Protein AF-0000000074169561 (afdb_homodimer)

Radius of gyration: 21.0 Å; Cα contacts (8 Å, |Δi|>4): 748; chains: 2; bounding box: 47×66×47 Å

Secondary structure (DSSP, 8-state):
--EEEE--GGGHHHHHHHHHHHHHH-SSS--SSPPPHHHHHHHHHHHHHHT--EEEEEETTEEEEEEEEEES--SGGGTTEEEEEEEE-GGGTTSSHHHHHHHHHHHHHHHHT-SEEEEEEETTTT-HHHHHHHHHTT-EEEEEEEEEEEETTEEEEEEEEEEE-TTGGGS---S-TT-/--EEEE--GGGHHHHHHHHHHHHHH-SSS--SSPPPHHHHHHHHHHHHHHT--EEEEEETTEEEEEEEEEES--SGGGTTEEEEEEEE-GGGTTSSHHHHHHHHHHHHHHHHT-SEEEEEEETTTT-HHHHHHHHHTT-EEEEEEEEEEEETTEEEEEEEEEEE-TTGGGS---S-TT-

Nearest PDB structures (foldseek):
  5dwn-assembly2_C  TM=1.001E+00  e=1.611E-38  Brucella ovis ATCC 25840
  4mbu-assembly1_A  TM=9.835E-01  e=1.399E-20  Staphylococcus aureus subsp. aureus Mu50
  3dr8-assembly1_B  TM=9.699E-01  e=2.456E-20  unclassified
  3dr8-assembly1_A  TM=9.628E-01  e=3.183E-19  unclassified
  1yr0-assembly2_D  TM=9.785E-01  e=6.738E-19  Agrobacterium fabrum str. C58

Sequence (358 aa):
MPVIRDFQPADIETITAIYTQAVLTGTGSYEIEPPTMDEMAKRFAAFADQGFPILVAEADGRVLGYAYASYFRVRPAYRWLAEDSIYIAPDAKGQGIGKLLLRELIARISALGFRQLLAVIGDGEHNIGSVKLHESLGFTHCGRIEGSGFKHGRWLDTVLMQLPLNGGRSTEPGPSPLSMPVIRDFQPADIETITAIYTQAVLTGTGSYEIEPPTMDEMAKRFAAFADQGFPILVAEADGRVLGYAYASYFRVRPAYRWLAEDSIYIAPDAKGQGIGKLLLRELIARISALGFRQLLAVIGDGEHNIGSVKLHESLGFTHCGRIEGSGFKHGRWLDTVLMQLPLNGGRSTEPGPSPLS

Organism: Brucella melitensis biotype 1 (strain ATCC 23456 / CCUG 17765 / NCTC 10094 / 16M) (NCBI:txid224914)

pLDDT: mean 97.03, std 2.89, range [77.38, 98.94]

Structure (mmCIF, N/CA/C/O backbone):
data_AF-0000000074169561-model_v1
#
loop_
_entity.id
_entity.type
_entity.pdbx_description
1 polymer 'Phosphinothricin n-acetyltransferase'
#
loop_
_atom_site.group_PDB
_atom_site.id
_atom_site.type_symbol
_atom_site.label_atom_id
_atom_site.label_alt_id
_atom_site.label_comp_id
_atom_site.label_asym_id
_atom_site.label_entity_id
_atom_site.label_seq_id
_atom_site.pdbx_PDB_ins_code
_atom_site.Cartn_x
_atom_site.Cartn_y
_atom_site.Cartn_z
_atom_site.occupancy
_atom_site.B_iso_or_equiv
_atom_site.auth_seq_id
_atom_site.auth_comp_id
_atom_site.auth_asym_id
_atom_site.auth_atom_id
_atom_site.pdbx_PDB_model_num
ATOM 1 N N . MET A 1 1 ? 8.688 -32.25 -15.75 1 86 1 MET A N 1
ATOM 2 C CA . MET A 1 1 ? 9.023 -31.344 -14.656 1 86 1 MET A CA 1
ATOM 3 C C . MET A 1 1 ? 8.82 -29.875 -15.062 1 86 1 MET A C 1
ATOM 5 O O . MET A 1 1 ? 9.242 -29.469 -16.141 1 86 1 MET A O 1
ATOM 9 N N . PRO A 1 2 ? 8.086 -29.141 -14.305 1 94.38 2 PRO A N 1
ATOM 10 C CA . PRO A 1 2 ? 7.844 -27.766 -14.727 1 94.38 2 PRO A CA 1
ATOM 11 C C . PRO A 1 2 ? 9.133 -26.953 -14.859 1 94.38 2 PRO A C 1
ATOM 13 O O . PRO A 1 2 ? 10.086 -27.172 -14.117 1 94.38 2 PRO A O 1
ATOM 16 N N . VAL A 1 3 ? 9.203 -26.188 -15.852 1 96.12 3 VAL A N 1
ATOM 17 C CA . VAL A 1 3 ? 10.328 -25.281 -16.047 1 96.12 3 VAL A CA 1
ATOM 18 C C . VAL A 1 3 ? 9.875 -23.844 -15.82 1 96.12 3 VAL A C 1
ATOM 20 O O . VAL A 1 3 ? 8.727 -23.5 -16.125 1 96.12 3 VAL A O 1
ATOM 23 N N . ILE A 1 4 ? 10.742 -23.016 -15.312 1 98.56 4 ILE A N 1
ATOM 24 C CA . ILE A 1 4 ? 10.492 -21.594 -15.164 1 98.56 4 ILE A CA 1
ATOM 25 C C . ILE A 1 4 ? 11.125 -20.828 -16.328 1 98.56 4 ILE A C 1
ATOM 27 O O . ILE A 1 4 ? 12.289 -21.078 -16.672 1 98.56 4 ILE A O 1
ATOM 31 N N . ARG A 1 5 ? 10.375 -20 -16.922 1 98.38 5 ARG A N 1
ATOM 32 C CA . ARG A 1 5 ? 10.898 -19.156 -17.984 1 98.38 5 ARG A CA 1
ATOM 33 C C . ARG A 1 5 ? 10.32 -17.75 -17.891 1 98.38 5 ARG A C 1
ATOM 35 O O . ARG A 1 5 ? 9.375 -17.5 -17.141 1 98.38 5 ARG A O 1
ATOM 42 N N . ASP A 1 6 ? 10.867 -16.859 -18.719 1 98.5 6 ASP A N 1
ATOM 43 C CA . ASP A 1 6 ? 10.352 -15.5 -18.781 1 98.5 6 ASP A CA 1
ATOM 44 C C . ASP A 1 6 ? 8.992 -15.461 -19.469 1 98.5 6 ASP A C 1
ATOM 46 O O . ASP A 1 6 ? 8.758 -16.188 -20.438 1 98.5 6 ASP A O 1
ATOM 50 N N . PHE A 1 7 ? 8.195 -14.594 -19.047 1 97.81 7 PHE A N 1
ATOM 51 C CA . PHE A 1 7 ? 6.898 -14.281 -19.641 1 97.81 7 PHE A CA 1
ATOM 52 C C . PHE A 1 7 ? 7.055 -13.82 -21.094 1 97.81 7 PHE A C 1
ATOM 54 O O . PHE A 1 7 ? 8.023 -13.133 -21.422 1 97.81 7 PHE A O 1
ATOM 61 N N . GLN A 1 8 ? 6.176 -14.211 -21.938 1 97.38 8 GLN A N 1
ATOM 62 C CA . GLN A 1 8 ? 5.988 -13.688 -23.297 1 97.38 8 GLN A CA 1
ATOM 63 C C . GLN A 1 8 ? 4.543 -13.258 -23.516 1 97.38 8 GLN A C 1
ATOM 65 O O . GLN A 1 8 ? 3.621 -13.812 -22.922 1 97.38 8 GLN A O 1
ATOM 70 N N . PRO A 1 9 ? 4.367 -12.305 -24.422 1 96.81 9 PRO A N 1
ATOM 71 C CA . PRO A 1 9 ? 3.012 -11.805 -24.672 1 96.81 9 PRO A CA 1
ATOM 72 C C . PRO A 1 9 ? 2.033 -12.922 -25.031 1 96.81 9 PRO A C 1
ATOM 74 O O . PRO A 1 9 ? 0.848 -12.844 -24.703 1 96.81 9 PRO A O 1
ATOM 77 N N . ALA A 1 10 ? 2.52 -13.969 -25.609 1 97.25 10 ALA A N 1
ATOM 78 C CA . ALA A 1 10 ? 1.676 -15.094 -26.016 1 97.25 10 ALA A CA 1
ATOM 79 C C . ALA A 1 10 ? 1.114 -15.82 -24.797 1 97.25 10 ALA A C 1
ATOM 81 O O . ALA A 1 10 ? 0.177 -16.609 -24.922 1 97.25 10 ALA A O 1
ATOM 82 N N . ASP A 1 11 ? 1.638 -15.555 -23.625 1 98.44 11 ASP A N 1
ATOM 83 C CA . ASP A 1 11 ? 1.2 -16.219 -22.406 1 98.44 11 ASP A CA 1
ATOM 84 C C . ASP A 1 11 ? -0.041 -15.555 -21.812 1 98.44 11 ASP A C 1
ATOM 86 O O . ASP A 1 11 ? -0.693 -16.109 -20.938 1 98.44 11 ASP A O 1
ATOM 90 N N . ILE A 1 12 ? -0.429 -14.391 -22.312 1 98.5 12 ILE A N 1
ATOM 91 C CA . ILE A 1 12 ? -1.401 -13.516 -21.672 1 98.5 12 ILE A CA 1
ATOM 92 C C . ILE A 1 12 ? -2.752 -14.219 -21.578 1 98.5 12 ILE A C 1
ATOM 94 O O . ILE A 1 12 ? -3.467 -14.078 -20.594 1 98.5 12 ILE A O 1
ATOM 98 N N . GLU A 1 13 ? -3.104 -14.977 -22.578 1 98.25 13 GLU A N 1
ATOM 99 C CA . GLU A 1 13 ? -4.398 -15.648 -22.562 1 98.25 13 GLU A CA 1
ATOM 100 C C . GLU A 1 13 ? -4.504 -16.609 -21.391 1 98.25 13 GLU A C 1
ATOM 102 O O . GLU A 1 13 ? -5.48 -16.562 -20.641 1 98.25 13 GLU A O 1
ATOM 107 N N . THR A 1 14 ? -3.508 -17.469 -21.25 1 98.5 14 THR A N 1
ATOM 108 C CA . THR A 1 14 ? -3.52 -18.438 -20.156 1 98.5 14 THR A CA 1
ATOM 109 C C . THR A 1 14 ? -3.387 -17.75 -18.812 1 98.5 14 THR A C 1
ATOM 111 O O . THR A 1 14 ? -4.055 -18.125 -17.844 1 98.5 14 THR A O 1
ATOM 114 N N . ILE A 1 15 ? -2.537 -16.734 -18.719 1 98.62 15 ILE A N 1
ATOM 115 C CA . ILE A 1 15 ? -2.365 -15.969 -17.484 1 98.62 15 ILE A CA 1
ATOM 116 C C . ILE A 1 15 ? -3.697 -15.344 -17.078 1 98.62 15 ILE A C 1
ATOM 118 O O . ILE A 1 15 ? -4.082 -15.398 -15.906 1 98.62 15 ILE A O 1
ATOM 122 N N . THR A 1 16 ? -4.387 -14.797 -18.047 1 98.75 16 THR A N 1
ATOM 123 C CA . THR A 1 16 ? -5.688 -14.195 -17.797 1 98.75 16 THR A CA 1
ATOM 124 C C . THR A 1 16 ? -6.672 -15.227 -17.25 1 98.75 16 THR A C 1
ATOM 126 O O . THR A 1 16 ? -7.418 -14.953 -16.312 1 98.75 16 THR A O 1
ATOM 129 N N . ALA A 1 17 ? -6.656 -16.375 -17.828 1 98.69 17 ALA A N 1
ATOM 130 C CA . ALA A 1 17 ? -7.555 -17.453 -17.375 1 98.69 17 ALA A CA 1
ATOM 131 C C . ALA A 1 17 ? -7.258 -17.844 -15.938 1 98.69 17 ALA A C 1
ATOM 133 O O . ALA A 1 17 ? -8.18 -18.031 -15.141 1 98.69 17 ALA A O 1
ATOM 134 N N . ILE A 1 18 ? -6.004 -17.984 -15.641 1 98.62 18 ILE A N 1
ATOM 135 C CA . ILE A 1 18 ? -5.598 -18.344 -14.281 1 98.62 18 ILE A CA 1
ATOM 136 C C . ILE A 1 18 ? -6.059 -17.266 -13.305 1 98.62 18 ILE A C 1
ATOM 138 O O . ILE A 1 18 ? -6.641 -17.578 -12.266 1 98.62 18 ILE A O 1
ATOM 142 N N . TYR A 1 19 ? -5.844 -16.031 -13.711 1 98.69 19 TYR A N 1
ATOM 143 C CA . TYR A 1 19 ? -6.207 -14.93 -12.836 1 98.69 19 TYR A CA 1
ATOM 144 C C . TYR A 1 19 ? -7.719 -14.82 -12.688 1 98.69 19 TYR A C 1
ATOM 146 O O . TYR A 1 19 ? -8.227 -14.523 -11.602 1 98.69 19 TYR A O 1
ATOM 154 N N . THR A 1 20 ? -8.414 -15.008 -13.734 1 98.75 20 THR A N 1
ATOM 155 C CA . THR A 1 20 ? -9.875 -14.984 -13.703 1 98.75 20 THR A CA 1
ATOM 156 C C . THR A 1 20 ? -10.406 -15.977 -12.68 1 98.75 20 THR A C 1
ATOM 158 O O . THR A 1 20 ? -11.273 -15.641 -11.867 1 98.75 20 THR A O 1
ATOM 161 N N . GLN A 1 21 ? -9.883 -17.141 -12.703 1 98.19 21 GLN A N 1
ATOM 162 C CA . GLN A 1 21 ? -10.305 -18.172 -11.742 1 98.19 21 GLN A CA 1
ATOM 163 C C . GLN A 1 21 ? -9.977 -17.75 -10.312 1 98.19 21 GLN A C 1
ATOM 165 O O . GLN A 1 21 ? -10.789 -17.922 -9.406 1 98.19 21 GLN A O 1
ATOM 170 N N . ALA A 1 22 ? -8.781 -17.188 -10.141 1 97.5 22 ALA A N 1
ATOM 171 C CA . ALA A 1 22 ? -8.375 -16.719 -8.82 1 97.5 22 ALA A CA 1
ATOM 172 C C . ALA A 1 22 ? -9.312 -15.633 -8.305 1 97.5 22 ALA A C 1
ATOM 174 O O . ALA A 1 22 ? -9.656 -15.609 -7.121 1 97.5 22 ALA A O 1
ATOM 175 N N . VAL A 1 23 ? -9.742 -14.688 -9.172 1 98.19 23 VAL A N 1
ATOM 176 C CA . VAL A 1 23 ? -10.617 -13.586 -8.812 1 98.19 23 VAL A CA 1
ATOM 177 C C . VAL A 1 23 ? -12 -14.117 -8.445 1 98.19 23 VAL A C 1
ATOM 179 O O . VAL A 1 23 ? -12.57 -13.742 -7.422 1 98.19 23 VAL A O 1
ATOM 182 N N . LEU A 1 24 ? -12.484 -15.047 -9.219 1 98 24 LEU A N 1
ATOM 183 C CA . LEU A 1 24 ? -13.875 -15.484 -9.102 1 98 24 LEU A CA 1
ATOM 184 C C . LEU A 1 24 ? -14.047 -16.422 -7.914 1 98 24 LEU A C 1
ATOM 186 O O . LEU A 1 24 ? -15.094 -16.438 -7.27 1 98 24 LEU A O 1
ATOM 190 N N . THR A 1 25 ? -12.977 -17.141 -7.574 1 96.62 25 THR A N 1
ATOM 191 C CA . THR A 1 25 ? -13.203 -18.219 -6.621 1 96.62 25 THR A CA 1
ATOM 192 C C . THR A 1 25 ? -12.352 -18.031 -5.367 1 96.62 25 THR A C 1
ATOM 194 O O . THR A 1 25 ? -12.578 -18.688 -4.352 1 96.62 25 THR A O 1
ATOM 197 N N . GLY A 1 26 ? -11.438 -17.172 -5.391 1 95.94 26 GLY A N 1
ATOM 198 C CA . GLY A 1 26 ? -10.516 -17.031 -4.273 1 95.94 26 GLY A CA 1
ATOM 199 C C . GLY A 1 26 ? -10.57 -15.656 -3.627 1 95.94 26 GLY A C 1
ATOM 200 O O . GLY A 1 26 ? -11.367 -14.805 -4.027 1 95.94 26 GLY A O 1
ATOM 201 N N . THR A 1 27 ? -9.727 -15.445 -2.586 1 96.31 27 THR A N 1
ATOM 202 C CA . THR A 1 27 ? -9.688 -14.195 -1.836 1 96.31 27 THR A CA 1
ATOM 203 C C . THR A 1 27 ? -8.273 -13.641 -1.773 1 96.31 27 THR A C 1
ATOM 205 O O . THR A 1 27 ? -8.008 -12.672 -1.057 1 96.31 27 THR A O 1
ATOM 208 N N . GLY A 1 28 ? -7.402 -14.312 -2.514 1 95.88 28 GLY A N 1
ATOM 209 C CA . GLY A 1 28 ? -6.039 -13.805 -2.561 1 95.88 28 GLY A CA 1
ATOM 210 C C . GLY A 1 28 ? -5.922 -12.477 -3.281 1 95.88 28 GLY A C 1
ATOM 211 O O . GLY A 1 28 ? -5.098 -11.633 -2.914 1 95.88 28 GLY A O 1
ATOM 212 N N . SER A 1 29 ? -6.719 -12.336 -4.281 1 95.88 29 SER A N 1
ATOM 213 C CA . SER A 1 29 ? -6.816 -11.07 -5.008 1 95.88 29 SER A CA 1
ATOM 214 C C . SER A 1 29 ? -8.016 -10.25 -4.535 1 95.88 29 SER A C 1
ATOM 216 O O . SER A 1 29 ? -9.094 -10.805 -4.305 1 95.88 29 S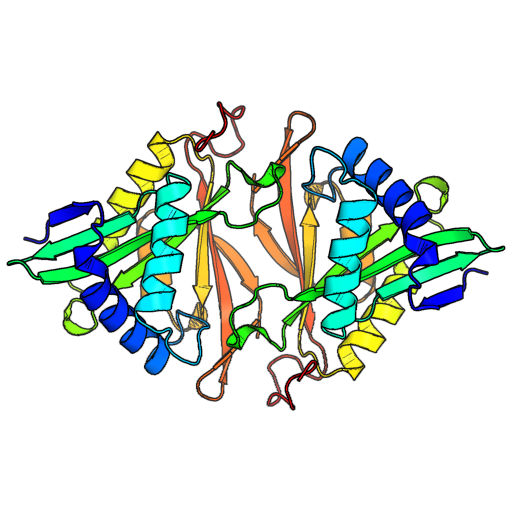ER A O 1
ATOM 218 N N . TYR A 1 30 ? -7.852 -9.008 -4.473 1 97.94 30 TYR A N 1
ATOM 219 C CA . TYR A 1 30 ? -8.945 -8.133 -4.051 1 97.94 30 TYR A CA 1
ATOM 220 C C . TYR A 1 30 ? -9.648 -7.52 -5.254 1 97.94 30 TYR A C 1
ATOM 222 O O . TYR A 1 30 ? -10.32 -6.492 -5.133 1 97.94 30 TYR A O 1
ATOM 230 N N . GLU A 1 31 ? -9.406 -8.125 -6.414 1 97.81 31 GLU A N 1
ATOM 231 C CA . GLU A 1 31 ? -10.273 -7.898 -7.57 1 97.81 31 GLU A CA 1
ATOM 232 C C . GLU A 1 31 ? -11.617 -8.602 -7.398 1 97.81 31 GLU A C 1
ATOM 234 O O . GLU A 1 31 ? -11.68 -9.711 -6.863 1 97.81 31 GLU A O 1
ATOM 239 N N . ILE A 1 32 ? -12.648 -7.906 -7.805 1 97.31 32 ILE A N 1
ATOM 240 C CA . ILE A 1 32 ? -13.977 -8.5 -7.699 1 97.31 32 ILE A CA 1
ATOM 241 C C . ILE A 1 32 ? -14.43 -9.008 -9.07 1 97.31 32 ILE A C 1
ATOM 243 O O . ILE A 1 32 ? -14.859 -10.156 -9.203 1 97.31 32 ILE A O 1
ATOM 247 N N . GLU A 1 33 ? -14.328 -8.188 -10.062 1 97.88 33 GLU A N 1
ATOM 248 C CA . GLU A 1 33 ? -14.562 -8.562 -11.453 1 97.88 33 GLU A CA 1
ATOM 249 C C . GLU A 1 33 ? -13.25 -8.844 -12.18 1 97.88 33 GLU A C 1
ATOM 251 O O . GLU A 1 33 ? -12.336 -8.008 -12.172 1 97.88 33 GLU A O 1
ATOM 256 N N . PRO A 1 34 ? -13.18 -9.969 -12.82 1 98.5 34 PRO A N 1
ATOM 257 C CA . PRO A 1 34 ? -11.938 -10.258 -13.547 1 98.5 34 PRO A CA 1
ATOM 258 C C . PRO A 1 34 ? -11.656 -9.234 -14.648 1 98.5 34 PRO A C 1
ATOM 260 O O . PRO A 1 34 ? -12.57 -8.805 -15.352 1 98.5 34 PRO A O 1
ATOM 263 N N . PRO A 1 35 ? -10.453 -8.844 -14.734 1 98.44 35 PRO A N 1
ATOM 264 C CA . PRO A 1 35 ? -10.094 -7.977 -15.859 1 98.44 35 PRO A CA 1
ATOM 265 C C . PRO A 1 35 ? -10.188 -8.695 -17.203 1 98.44 35 PRO A C 1
ATOM 267 O O . PRO A 1 35 ? -10.125 -9.922 -17.266 1 98.44 35 PRO A O 1
ATOM 270 N N . THR A 1 36 ? -10.281 -7.91 -18.219 1 98.56 36 THR A N 1
ATOM 271 C CA . THR A 1 36 ? -10.258 -8.445 -19.578 1 98.56 36 THR A CA 1
ATOM 272 C C . THR A 1 36 ? -8.836 -8.805 -19.984 1 98.56 36 THR A C 1
ATOM 274 O O . THR A 1 36 ? -7.871 -8.398 -19.344 1 98.56 36 THR A O 1
ATOM 277 N N . MET A 1 37 ? -8.789 -9.539 -21.047 1 98.25 37 MET A N 1
ATOM 278 C CA . MET A 1 37 ? -7.48 -9.883 -21.578 1 98.25 37 MET A CA 1
ATOM 279 C C . MET A 1 37 ? -6.703 -8.633 -21.984 1 98.25 37 MET A C 1
ATOM 281 O O . MET A 1 37 ? -5.488 -8.562 -21.781 1 98.25 37 MET A O 1
ATOM 285 N N . ASP A 1 38 ? -7.363 -7.633 -22.547 1 98.56 38 ASP A N 1
ATOM 286 C CA . ASP A 1 38 ? -6.723 -6.383 -22.938 1 98.56 38 ASP A CA 1
ATOM 287 C C . ASP A 1 38 ? -6.156 -5.656 -21.719 1 98.56 38 ASP A C 1
ATOM 289 O O . ASP A 1 38 ? -5.051 -5.113 -21.766 1 98.56 38 ASP A O 1
ATOM 293 N N . GLU A 1 39 ? -6.91 -5.621 -20.672 1 98.38 39 GLU A N 1
ATOM 294 C CA . GLU A 1 39 ? -6.449 -5.004 -19.438 1 98.38 39 GLU A CA 1
ATOM 295 C C . GLU A 1 39 ? -5.219 -5.719 -18.891 1 98.38 39 GLU A C 1
ATOM 297 O O . GLU A 1 39 ? -4.258 -5.074 -18.469 1 98.38 39 GLU A O 1
ATOM 302 N N . MET A 1 40 ? -5.281 -7.051 -18.953 1 98.62 40 MET A N 1
ATOM 303 C CA . MET A 1 40 ? -4.156 -7.844 -18.469 1 98.62 40 MET A CA 1
ATOM 304 C C . MET A 1 40 ? -2.914 -7.602 -19.312 1 98.62 40 MET A C 1
ATOM 306 O O . MET A 1 40 ? -1.811 -7.457 -18.781 1 98.62 40 MET A O 1
ATOM 310 N N . ALA A 1 41 ? -3.131 -7.543 -20.562 1 98.62 41 ALA A N 1
ATOM 311 C CA . ALA A 1 41 ? -2.016 -7.277 -21.469 1 98.62 41 ALA A CA 1
ATOM 312 C C . ALA A 1 41 ? -1.359 -5.938 -21.156 1 98.62 41 ALA A C 1
ATOM 314 O O . ALA A 1 41 ? -0.131 -5.832 -21.125 1 98.62 41 ALA A O 1
ATOM 315 N N . LYS A 1 42 ? -2.16 -4.926 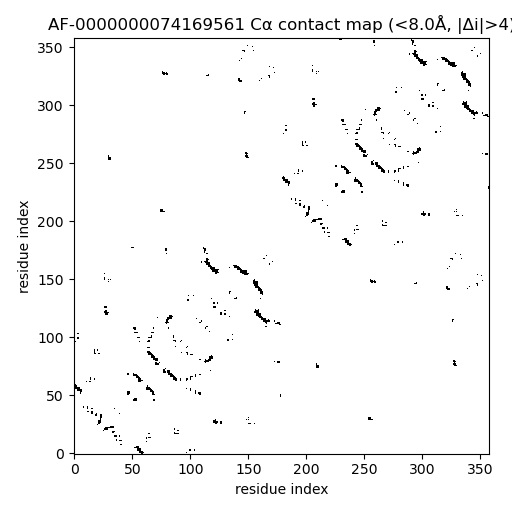-20.906 1 98.38 42 LYS A N 1
ATOM 316 C CA . LYS A 1 42 ? -1.654 -3.598 -20.578 1 98.38 42 LYS A CA 1
ATOM 317 C C . LYS A 1 42 ? -0.891 -3.613 -19.266 1 98.38 42 LYS A C 1
ATOM 319 O O . LYS A 1 42 ? 0.193 -3.037 -19.156 1 98.38 42 LYS A O 1
ATOM 324 N N . ARG A 1 43 ? -1.419 -4.301 -18.25 1 97.88 43 ARG A N 1
ATOM 325 C CA . ARG A 1 43 ? -0.788 -4.406 -16.953 1 97.88 43 ARG A CA 1
ATOM 326 C C . ARG A 1 43 ? 0.589 -5.051 -17.047 1 97.88 43 ARG A C 1
ATOM 328 O O . ARG A 1 43 ? 1.568 -4.527 -16.516 1 97.88 43 ARG A O 1
ATOM 335 N N . PHE A 1 44 ? 0.626 -6.129 -17.75 1 98.31 44 PHE A N 1
ATOM 336 C CA . PHE A 1 44 ? 1.864 -6.895 -17.828 1 98.31 44 PHE A CA 1
ATOM 337 C C . PHE A 1 44 ? 2.891 -6.184 -18.703 1 98.31 44 PHE A C 1
ATOM 339 O O . PHE A 1 44 ? 4.094 -6.25 -18.438 1 98.31 44 PHE A O 1
ATOM 346 N N . ALA A 1 45 ? 2.434 -5.52 -19.75 1 97.88 45 ALA A N 1
ATOM 347 C CA . ALA A 1 45 ? 3.34 -4.699 -20.547 1 97.88 45 ALA A CA 1
ATOM 348 C C . ALA A 1 45 ? 3.975 -3.6 -19.703 1 97.88 45 ALA A C 1
ATOM 350 O O . ALA A 1 45 ? 5.16 -3.299 -19.844 1 97.88 45 ALA A O 1
ATOM 351 N N . ALA A 1 46 ? 3.193 -3.012 -18.844 1 97.19 46 ALA A N 1
ATOM 352 C CA . ALA A 1 46 ? 3.699 -1.953 -17.969 1 97.19 46 ALA A CA 1
ATOM 353 C C . ALA A 1 46 ? 4.781 -2.48 -17.031 1 97.19 46 ALA A C 1
ATOM 355 O O . ALA A 1 46 ? 5.805 -1.823 -16.828 1 97.19 46 ALA A O 1
ATOM 356 N N . PHE A 1 47 ? 4.574 -3.658 -16.453 1 96.69 47 PHE A N 1
ATOM 357 C CA . PHE A 1 47 ? 5.586 -4.273 -15.609 1 96.69 47 PHE A CA 1
ATOM 358 C C . PHE A 1 47 ? 6.867 -4.535 -16.391 1 96.69 47 PHE A C 1
ATOM 360 O O . PHE A 1 47 ? 7.961 -4.219 -15.922 1 96.69 47 PHE A O 1
ATOM 367 N N . ALA A 1 48 ? 6.648 -5.121 -17.547 1 96.5 48 ALA A N 1
ATOM 368 C CA . ALA A 1 48 ? 7.793 -5.449 -18.406 1 96.5 48 ALA A CA 1
ATOM 369 C C . ALA A 1 48 ? 8.562 -4.191 -18.797 1 96.5 48 ALA A C 1
ATOM 371 O O . ALA A 1 48 ? 9.797 -4.18 -18.781 1 96.5 48 ALA A O 1
ATOM 372 N N . ASP A 1 49 ? 7.863 -3.141 -19.141 1 96.69 49 ASP A N 1
ATOM 373 C CA . ASP A 1 49 ? 8.477 -1.882 -19.562 1 96.69 49 ASP A CA 1
ATOM 374 C C . ASP A 1 49 ? 9.297 -1.273 -18.422 1 96.69 49 ASP A C 1
ATOM 376 O O . ASP A 1 49 ? 10.297 -0.59 -18.672 1 96.69 49 ASP A O 1
ATOM 380 N N . GLN A 1 50 ? 8.93 -1.542 -17.234 1 96.5 50 GLN A N 1
ATOM 381 C CA . GLN A 1 50 ? 9.633 -1.015 -16.078 1 96.5 50 GLN A CA 1
ATOM 382 C C . GLN A 1 50 ? 10.875 -1.846 -15.758 1 96.5 50 GLN A C 1
ATOM 384 O O . GLN A 1 50 ? 11.727 -1.428 -14.969 1 96.5 50 GLN A O 1
ATOM 389 N N . GLY A 1 51 ? 10.906 -3.076 -16.297 1 97.38 51 GLY A N 1
ATOM 390 C CA . GLY A 1 51 ? 12.086 -3.91 -16.125 1 97.38 51 GLY A CA 1
ATOM 391 C C . GLY A 1 51 ? 11.906 -4.98 -15.07 1 97.38 51 GLY A C 1
ATOM 392 O O . GLY A 1 51 ? 12.875 -5.648 -14.695 1 97.38 51 GLY A O 1
ATOM 393 N N . PHE A 1 52 ? 10.695 -5.184 -14.602 1 98.44 52 PHE A N 1
ATOM 394 C CA . PHE A 1 52 ? 10.453 -6.203 -13.586 1 98.44 52 PHE A CA 1
ATOM 395 C C . PHE A 1 52 ? 10.484 -7.598 -14.203 1 98.44 52 PHE A C 1
ATOM 397 O O . PHE A 1 52 ? 10.039 -7.789 -15.336 1 98.44 52 PHE A O 1
ATOM 404 N N . PRO A 1 53 ? 10.961 -8.531 -13.445 1 98.19 53 PRO A N 1
ATOM 405 C CA . PRO A 1 53 ? 10.828 -9.922 -13.898 1 98.19 53 PRO A CA 1
ATOM 406 C C . PRO A 1 53 ? 9.391 -10.43 -13.852 1 98.19 53 PRO A C 1
ATOM 408 O O . PRO A 1 53 ? 8.672 -10.172 -12.883 1 98.19 53 PRO A O 1
ATOM 411 N N . ILE A 1 54 ? 9.008 -11.055 -14.852 1 98.81 54 ILE A N 1
ATOM 412 C CA . ILE A 1 54 ? 7.754 -11.789 -14.969 1 98.81 54 ILE A CA 1
ATOM 413 C C . ILE A 1 54 ? 8.039 -13.227 -15.391 1 98.81 54 ILE A C 1
ATOM 415 O O . ILE A 1 54 ? 8.609 -13.469 -16.453 1 98.81 54 ILE A O 1
ATOM 419 N N . LEU A 1 55 ? 7.586 -14.141 -14.508 1 98.88 55 LEU A N 1
ATOM 420 C CA . LEU A 1 55 ? 7.953 -15.539 -14.695 1 98.88 55 LEU A CA 1
ATOM 421 C C . LEU A 1 55 ? 6.719 -16.406 -14.938 1 98.88 55 LEU A C 1
ATOM 423 O O . LEU A 1 55 ? 5.652 -16.141 -14.375 1 98.88 55 LEU A O 1
ATOM 427 N N . VAL A 1 56 ? 6.93 -17.469 -15.711 1 98.75 56 VAL A N 1
ATOM 428 C CA . VAL A 1 56 ? 5.891 -18.469 -15.953 1 98.75 56 VAL A CA 1
ATOM 429 C C . VAL A 1 56 ? 6.441 -19.859 -15.68 1 98.75 56 VAL A C 1
ATOM 431 O O . VAL A 1 56 ? 7.594 -20.156 -16.016 1 98.75 56 VAL A O 1
ATOM 434 N N . ALA A 1 57 ? 5.637 -20.656 -14.992 1 98.81 57 ALA A N 1
ATOM 435 C CA . ALA A 1 57 ? 5.918 -22.078 -14.891 1 98.81 57 ALA A CA 1
ATOM 436 C C . ALA A 1 57 ? 5.195 -22.859 -15.984 1 98.81 57 ALA A C 1
ATOM 438 O O . ALA A 1 57 ? 3.977 -22.734 -16.141 1 98.81 57 ALA A O 1
ATOM 439 N N . GLU A 1 58 ? 5.988 -23.609 -16.719 1 98.25 58 GLU A N 1
ATOM 440 C CA . GLU A 1 58 ? 5.422 -24.328 -17.859 1 98.25 58 GLU A CA 1
ATOM 441 C C . GLU A 1 58 ? 5.758 -25.828 -17.781 1 98.25 58 GLU A C 1
ATOM 443 O O . GLU A 1 58 ? 6.871 -26.188 -17.406 1 98.25 58 GLU A O 1
ATOM 448 N N . ALA A 1 59 ? 4.766 -26.641 -18.047 1 96.62 59 ALA A N 1
ATOM 449 C CA . ALA A 1 59 ? 4.953 -28.078 -18.25 1 96.62 59 ALA A CA 1
ATOM 450 C C . ALA A 1 59 ? 4.164 -28.562 -19.453 1 96.62 59 ALA A C 1
ATOM 452 O O . ALA A 1 59 ? 2.979 -28.266 -19.609 1 96.62 59 ALA A O 1
ATOM 453 N N . ASP A 1 60 ? 4.855 -29.344 -20.328 1 93.81 60 ASP A N 1
ATOM 454 C CA . ASP A 1 60 ? 4.234 -29.938 -21.516 1 93.81 60 ASP A CA 1
ATOM 455 C C . ASP A 1 60 ? 3.527 -28.875 -22.359 1 93.81 60 ASP A C 1
ATOM 457 O O . ASP A 1 60 ? 2.381 -29.062 -22.766 1 93.81 60 ASP A O 1
ATOM 461 N N . GLY A 1 61 ? 4.07 -27.688 -22.391 1 91.62 61 GLY A N 1
ATOM 462 C CA . GLY A 1 61 ? 3.584 -26.625 -23.234 1 91.62 61 GLY A CA 1
ATOM 463 C C . GLY A 1 61 ? 2.457 -25.828 -22.609 1 91.62 61 GLY A C 1
ATOM 464 O O . GLY A 1 61 ? 1.899 -24.922 -23.234 1 91.62 61 GLY A O 1
ATOM 465 N N . ARG A 1 62 ? 2.193 -26.156 -21.359 1 94.69 62 ARG A N 1
ATOM 466 C CA . ARG A 1 62 ? 1.101 -25.469 -20.688 1 94.69 62 ARG A CA 1
ATOM 467 C C . ARG A 1 62 ? 1.622 -24.625 -19.531 1 94.69 62 ARG A C 1
ATOM 469 O O . ARG A 1 62 ? 2.471 -25.062 -18.75 1 94.69 62 ARG A O 1
ATOM 476 N N . VAL A 1 63 ? 1.109 -23.438 -19.484 1 97.88 63 VAL A N 1
ATOM 477 C CA . VAL A 1 63 ? 1.426 -22.562 -18.359 1 97.88 63 VAL A CA 1
ATOM 478 C C . VAL A 1 63 ? 0.637 -23 -17.125 1 97.88 63 VAL A C 1
ATOM 480 O O . VAL A 1 63 ? -0.592 -23.094 -17.172 1 97.88 63 VAL A O 1
ATOM 483 N N . LEU A 1 64 ? 1.335 -23.219 -16.047 1 98.5 64 LEU A N 1
ATOM 484 C CA . LEU A 1 64 ? 0.738 -23.766 -14.828 1 98.5 64 LEU A CA 1
ATOM 485 C C . LEU A 1 64 ? 0.604 -22.688 -13.758 1 98.5 64 LEU A C 1
ATOM 487 O O . LEU A 1 64 ? -0.113 -22.875 -12.766 1 98.5 64 LEU A O 1
ATOM 491 N N . GLY A 1 65 ? 1.276 -21.594 -13.891 1 98.75 65 GLY A N 1
ATOM 492 C CA . GLY A 1 65 ? 1.312 -20.484 -12.961 1 98.75 65 GLY A CA 1
ATOM 493 C C . GLY A 1 65 ? 2.289 -19.406 -13.359 1 98.75 65 GLY A C 1
ATOM 494 O O . GLY A 1 65 ? 3.025 -19.547 -14.344 1 98.75 65 GLY A O 1
ATOM 495 N N . TYR A 1 66 ? 2.211 -18.312 -12.656 1 98.88 66 TYR A N 1
ATOM 496 C CA . TYR A 1 66 ? 3.102 -17.203 -12.945 1 98.88 66 TYR A CA 1
ATOM 497 C C . TYR A 1 66 ? 3.365 -16.375 -11.688 1 98.88 66 TYR A C 1
ATOM 499 O O . TYR A 1 66 ? 2.631 -16.484 -10.703 1 98.88 66 TYR A O 1
ATOM 507 N N . ALA A 1 67 ? 4.418 -15.68 -11.695 1 98.88 67 ALA A N 1
ATOM 508 C CA . ALA A 1 67 ? 4.816 -14.766 -10.625 1 98.88 67 ALA A CA 1
ATOM 509 C C . ALA A 1 67 ? 5.488 -13.523 -11.195 1 98.88 67 ALA A C 1
ATOM 511 O O . ALA A 1 67 ? 6.148 -13.586 -12.234 1 98.88 67 ALA A O 1
ATOM 512 N N . TYR A 1 68 ? 5.297 -12.453 -10.555 1 98.81 68 TYR A N 1
ATOM 513 C CA . TYR A 1 68 ? 5.953 -11.211 -10.945 1 98.81 68 TYR A CA 1
ATOM 514 C C . TYR A 1 68 ? 6.156 -10.297 -9.742 1 98.81 68 TYR A C 1
ATOM 516 O O . TYR A 1 68 ? 5.695 -10.609 -8.633 1 98.81 68 TYR A O 1
ATOM 524 N N . ALA A 1 69 ? 6.887 -9.328 -9.93 1 98.44 69 ALA A N 1
ATOM 525 C CA . ALA A 1 69 ? 7.078 -8.297 -8.914 1 98.44 69 ALA A CA 1
ATOM 526 C C . ALA A 1 69 ? 6.746 -6.914 -9.477 1 98.44 69 ALA A C 1
ATOM 528 O O . ALA A 1 69 ? 6.711 -6.723 -10.695 1 98.44 69 ALA A O 1
ATOM 529 N N . SER A 1 70 ? 6.469 -6.055 -8.664 1 97.94 70 SER A N 1
ATOM 530 C CA . SER A 1 70 ? 6.254 -4.637 -8.953 1 97.94 70 SER A CA 1
ATOM 531 C C . SER A 1 70 ? 6.621 -3.77 -7.754 1 97.94 70 SER A C 1
ATOM 533 O O . SER A 1 70 ? 7.078 -4.277 -6.727 1 97.94 70 SER A O 1
ATOM 535 N N . TYR A 1 71 ? 6.5 -2.525 -7.957 1 96.81 71 TYR A N 1
ATOM 536 C CA . TYR A 1 71 ? 6.711 -1.655 -6.805 1 96.81 71 TYR A CA 1
ATOM 537 C C . TYR A 1 71 ? 5.57 -1.787 -5.805 1 96.81 71 TYR A C 1
ATOM 539 O O . TYR A 1 71 ? 4.406 -1.917 -6.191 1 96.81 71 TYR A O 1
ATOM 547 N N . PHE A 1 72 ? 5.941 -1.75 -4.555 1 96.81 72 PHE A N 1
ATOM 548 C CA . PHE A 1 72 ? 4.949 -1.716 -3.49 1 96.81 72 PHE A CA 1
ATOM 549 C C . PHE A 1 72 ? 4.211 -0.381 -3.48 1 96.81 72 PHE A C 1
ATOM 551 O O . PHE A 1 72 ? 2.986 -0.343 -3.354 1 96.81 72 PHE A O 1
ATOM 558 N N . ARG A 1 73 ? 4.914 0.658 -3.561 1 97.06 73 ARG A N 1
ATOM 559 C CA . ARG A 1 73 ? 4.469 2.045 -3.666 1 97.06 73 ARG A CA 1
ATOM 560 C C . ARG A 1 73 ? 5.371 2.84 -4.602 1 97.06 73 ARG A C 1
ATOM 562 O O . ARG A 1 73 ? 6.488 2.416 -4.906 1 97.06 73 ARG A O 1
ATOM 569 N N . VAL A 1 74 ? 4.91 4.035 -4.988 1 93.56 74 VAL A N 1
ATOM 570 C CA . VAL A 1 74 ? 5.566 4.613 -6.156 1 93.56 74 VAL A CA 1
ATOM 571 C C . VAL A 1 74 ? 6.43 5.801 -5.73 1 93.56 74 VAL A C 1
ATOM 573 O O . VAL A 1 74 ? 7.219 6.32 -6.523 1 93.56 74 VAL A O 1
ATOM 576 N N . ARG A 1 75 ? 6.348 6.285 -4.531 1 96.81 75 ARG A N 1
ATOM 577 C CA . ARG A 1 75 ? 7.23 7.379 -4.137 1 96.81 75 ARG A CA 1
ATOM 578 C C . ARG A 1 75 ? 8.695 6.945 -4.184 1 96.81 75 ARG A C 1
ATOM 580 O O . ARG A 1 75 ? 9.023 5.824 -3.789 1 96.81 75 ARG A O 1
ATOM 587 N N . PRO A 1 76 ? 9.617 7.758 -4.539 1 96.88 76 PRO A N 1
ATOM 588 C CA . PRO A 1 76 ? 10.977 7.367 -4.91 1 96.88 76 PRO A CA 1
ATOM 589 C C . PRO A 1 76 ? 11.742 6.73 -3.758 1 96.88 76 PRO A C 1
ATOM 591 O O . PRO A 1 76 ? 12.633 5.902 -3.982 1 96.88 76 PRO A O 1
ATOM 594 N N . ALA A 1 77 ? 11.438 7.082 -2.566 1 97.56 77 ALA A N 1
ATOM 595 C CA . ALA A 1 77 ? 12.188 6.508 -1.455 1 97.56 77 ALA A CA 1
ATOM 596 C C . ALA A 1 77 ? 11.93 5.008 -1.332 1 97.56 77 ALA A C 1
ATOM 598 O O . ALA A 1 77 ? 12.711 4.285 -0.708 1 97.56 77 ALA A O 1
ATOM 599 N N . TYR A 1 78 ? 10.852 4.52 -1.948 1 98.12 78 TYR A N 1
ATOM 600 C CA . TYR A 1 78 ? 10.469 3.113 -1.888 1 98.12 78 TYR A CA 1
ATOM 601 C C . TYR A 1 78 ? 11.227 2.297 -2.926 1 98.12 78 TYR A C 1
ATOM 603 O O . TYR A 1 78 ? 11.062 1.077 -3.006 1 98.12 78 TYR A O 1
ATOM 611 N N . ARG A 1 79 ? 12.07 2.832 -3.713 1 97.56 79 ARG A N 1
ATOM 612 C CA . ARG A 1 79 ? 12.492 2.256 -4.984 1 97.56 79 ARG A CA 1
ATOM 613 C C . ARG A 1 79 ? 13.258 0.957 -4.77 1 97.56 79 ARG A C 1
ATOM 615 O O . ARG A 1 79 ? 13.438 0.172 -5.703 1 97.56 79 ARG A O 1
ATOM 622 N N . TRP A 1 80 ? 13.695 0.604 -3.535 1 98.12 80 TRP A N 1
ATOM 623 C CA . TRP A 1 80 ? 14.414 -0.64 -3.283 1 98.12 80 TRP A CA 1
ATOM 624 C C . TRP A 1 80 ? 13.492 -1.691 -2.678 1 98.12 80 TRP A C 1
ATOM 626 O O . TRP A 1 80 ? 13.945 -2.77 -2.285 1 98.12 80 TRP A O 1
ATOM 636 N N . LEU A 1 81 ? 12.188 -1.408 -2.543 1 98.44 81 LEU A N 1
ATOM 637 C CA . LEU A 1 81 ? 11.172 -2.322 -2.043 1 98.44 81 LEU A CA 1
ATOM 638 C C . LEU A 1 81 ? 10.273 -2.811 -3.176 1 98.44 81 LEU A C 1
ATOM 640 O O . LEU A 1 81 ? 9.586 -2.014 -3.816 1 98.44 81 LEU A O 1
ATOM 644 N N . ALA A 1 82 ? 10.281 -4.094 -3.43 1 98.62 82 ALA A N 1
ATOM 645 C CA . ALA A 1 82 ? 9.383 -4.703 -4.41 1 98.62 82 ALA A CA 1
ATOM 646 C C . ALA A 1 82 ? 8.266 -5.48 -3.721 1 98.62 82 ALA A C 1
ATOM 648 O O . ALA A 1 82 ? 8.367 -5.809 -2.535 1 98.62 82 ALA A O 1
ATOM 649 N N . GLU A 1 83 ? 7.227 -5.715 -4.391 1 98.69 83 GLU A N 1
ATOM 650 C CA . GLU A 1 83 ? 6.098 -6.559 -4.004 1 98.69 83 GLU A CA 1
ATOM 651 C C . GLU A 1 83 ? 5.93 -7.727 -4.969 1 98.69 83 GLU A C 1
ATOM 653 O O . GLU A 1 83 ? 5.98 -7.547 -6.188 1 98.69 83 GLU A O 1
ATOM 658 N N . ASP A 1 84 ? 5.77 -8.906 -4.426 1 98.75 84 ASP A N 1
ATOM 659 C CA . ASP A 1 84 ? 5.613 -10.055 -5.312 1 98.75 84 ASP A CA 1
ATOM 660 C C . ASP A 1 84 ? 4.141 -10.438 -5.457 1 98.75 84 ASP A C 1
ATOM 662 O O . ASP A 1 84 ? 3.318 -10.094 -4.605 1 98.75 84 ASP A O 1
ATOM 666 N N . SER A 1 85 ? 3.822 -11.086 -6.547 1 98.31 85 SER A N 1
ATOM 667 C CA . SER A 1 85 ? 2.533 -11.703 -6.848 1 98.31 85 SER A CA 1
ATOM 668 C C . SER A 1 85 ? 2.713 -13.078 -7.484 1 98.31 85 SER A C 1
ATOM 670 O O . SER A 1 85 ? 3.621 -13.281 -8.289 1 98.31 85 SER A O 1
ATOM 672 N N . ILE A 1 86 ? 1.852 -14.008 -7.074 1 98.38 86 ILE A N 1
ATOM 673 C CA . ILE A 1 86 ? 1.984 -15.367 -7.578 1 98.38 86 ILE A CA 1
ATOM 674 C C . ILE A 1 86 ? 0.604 -16.016 -7.695 1 98.38 86 ILE A C 1
ATOM 676 O O . ILE A 1 86 ? -0.208 -15.922 -6.77 1 98.38 86 ILE A O 1
ATOM 680 N N . TYR A 1 87 ? 0.345 -16.594 -8.797 1 98.38 87 TYR A N 1
ATOM 681 C CA . TYR A 1 87 ? -0.901 -17.312 -9.062 1 98.38 87 TYR A CA 1
ATOM 682 C C . TYR A 1 87 ? -0.63 -18.656 -9.742 1 98.38 87 TYR A C 1
ATOM 684 O O . TYR A 1 87 ? 0.171 -18.734 -10.672 1 98.38 87 TYR A O 1
ATOM 692 N N . ILE A 1 88 ? -1.267 -19.625 -9.234 1 98.12 88 ILE A N 1
ATOM 693 C CA . ILE A 1 88 ? -1.119 -21 -9.727 1 98.12 88 ILE A CA 1
ATOM 694 C C . ILE A 1 88 ? -2.459 -21.5 -10.258 1 98.12 88 ILE A C 1
ATOM 696 O O . ILE A 1 88 ? -3.502 -21.281 -9.641 1 98.12 88 ILE A O 1
ATOM 700 N N . ALA A 1 89 ? -2.391 -22.141 -11.406 1 98.06 89 ALA A N 1
ATOM 701 C CA . ALA A 1 89 ? -3.605 -22.766 -11.922 1 98.06 89 ALA A CA 1
ATOM 702 C C . ALA A 1 89 ? -4.227 -23.703 -10.891 1 98.06 89 ALA A C 1
ATOM 704 O O . ALA A 1 89 ? -3.512 -24.422 -10.188 1 98.06 89 ALA A O 1
ATOM 705 N N . PRO A 1 90 ? -5.547 -23.719 -10.82 1 95.56 90 PRO A N 1
ATOM 706 C CA . PRO A 1 90 ? -6.207 -24.531 -9.789 1 95.56 90 PRO A CA 1
ATOM 707 C C . PRO A 1 90 ? -5.797 -26 -9.828 1 95.56 90 PRO A C 1
ATOM 709 O O . PRO A 1 90 ? -5.609 -26.625 -8.781 1 95.56 90 PRO A O 1
ATOM 712 N N . ASP A 1 91 ? -5.578 -26.547 -10.953 1 94.88 91 ASP A N 1
ATOM 713 C CA . ASP A 1 91 ? -5.277 -27.969 -11.094 1 94.88 91 ASP A CA 1
ATOM 714 C C . ASP A 1 91 ? -3.787 -28.234 -10.906 1 94.88 91 ASP A C 1
ATOM 716 O O . ASP A 1 91 ? -3.35 -29.391 -10.961 1 94.88 91 ASP A O 1
ATOM 720 N N . ALA A 1 92 ? -3.033 -27.219 -10.672 1 95.69 92 ALA A N 1
ATOM 721 C CA . ALA A 1 92 ? -1.591 -27.375 -10.5 1 95.69 92 ALA A CA 1
ATOM 722 C C . ALA A 1 92 ? -1.176 -27.078 -9.062 1 95.69 92 ALA A C 1
ATOM 724 O O . ALA A 1 92 ? 0.004 -27.172 -8.719 1 95.69 92 ALA A O 1
ATOM 725 N N . LYS A 1 93 ? -2.107 -26.766 -8.227 1 93.44 93 LYS A N 1
ATOM 726 C CA . LYS A 1 93 ? -1.813 -26.453 -6.832 1 93.44 93 LYS A CA 1
ATOM 727 C C . LYS A 1 93 ? -1.314 -27.688 -6.082 1 93.44 93 LYS A C 1
ATOM 729 O O . LYS A 1 93 ? -1.723 -28.812 -6.387 1 93.44 93 LYS A O 1
ATOM 734 N N . GLY A 1 94 ? -0.479 -27.391 -5.129 1 91.44 94 GLY A N 1
ATOM 735 C CA . GLY A 1 94 ? 0.003 -28.484 -4.289 1 91.44 94 GLY A CA 1
ATOM 736 C C . GLY A 1 94 ? 1.08 -29.312 -4.953 1 91.44 94 GLY A C 1
ATOM 737 O O . GLY A 1 94 ? 1.413 -30.406 -4.477 1 91.44 94 GLY A O 1
ATOM 738 N N . GLN A 1 95 ? 1.63 -28.859 -6.039 1 93.5 95 GLN A N 1
ATOM 739 C CA . GLN A 1 95 ? 2.607 -29.625 -6.801 1 93.5 95 GLN A CA 1
ATOM 740 C C . GLN A 1 95 ? 3.982 -28.969 -6.762 1 93.5 95 GLN A C 1
ATOM 742 O O . GLN A 1 95 ? 4.855 -29.297 -7.57 1 93.5 95 GLN A O 1
ATOM 747 N N . GLY A 1 96 ? 4.109 -27.984 -5.922 1 95.19 96 GLY A N 1
ATOM 748 C CA . GLY A 1 96 ? 5.406 -27.359 -5.734 1 95.19 96 GLY A CA 1
ATOM 749 C C . GLY A 1 96 ? 5.676 -26.25 -6.727 1 95.19 96 GLY A C 1
ATOM 750 O O . GLY A 1 96 ? 6.742 -25.625 -6.703 1 95.19 96 GLY A O 1
ATOM 751 N N . ILE A 1 97 ? 4.742 -25.906 -7.555 1 97.31 97 ILE A N 1
ATOM 752 C CA . ILE A 1 97 ? 4.898 -24.906 -8.602 1 97.31 97 ILE A CA 1
ATOM 753 C C . ILE A 1 97 ? 5.113 -23.531 -7.965 1 97.31 97 ILE A C 1
ATOM 755 O O . ILE A 1 97 ? 5.961 -22.766 -8.422 1 97.31 97 ILE A O 1
ATOM 759 N N . GLY A 1 98 ? 4.395 -23.234 -6.957 1 97.62 98 GLY A N 1
ATOM 760 C CA . GLY A 1 98 ? 4.535 -21.953 -6.27 1 97.62 98 GLY A CA 1
ATOM 761 C C . GLY A 1 98 ? 5.926 -21.734 -5.715 1 97.62 98 GLY A C 1
ATOM 762 O O . GLY A 1 98 ? 6.5 -20.656 -5.887 1 97.62 98 GLY A O 1
ATOM 763 N N . LYS A 1 99 ? 6.41 -22.734 -5.094 1 97.75 99 LYS A N 1
ATOM 764 C CA . LYS A 1 99 ? 7.742 -22.625 -4.504 1 97.75 99 LYS A CA 1
ATOM 765 C C . LYS A 1 99 ? 8.805 -22.422 -5.578 1 97.75 99 LYS A C 1
ATOM 767 O O . LYS A 1 99 ? 9.727 -21.609 -5.406 1 97.75 99 LYS A O 1
ATOM 772 N N . LEU A 1 100 ? 8.672 -23.156 -6.66 1 98.06 100 LEU A N 1
ATOM 773 C CA . LEU A 1 100 ? 9.602 -23.016 -7.777 1 98.06 100 LEU A CA 1
ATOM 774 C C . LEU A 1 100 ? 9.57 -21.594 -8.336 1 98.06 100 LEU A C 1
ATOM 776 O O . LEU A 1 100 ? 10.625 -20.984 -8.547 1 98.06 100 LEU A O 1
ATOM 780 N N . LEU A 1 101 ? 8.414 -21.047 -8.555 1 98.75 101 LEU A N 1
ATOM 781 C CA . LEU A 1 101 ? 8.234 -19.703 -9.109 1 98.75 101 LEU A CA 1
ATOM 782 C C . LEU A 1 101 ? 8.789 -18.656 -8.156 1 98.75 101 LEU A C 1
ATOM 784 O O . LEU A 1 101 ? 9.555 -17.781 -8.562 1 98.75 101 LEU A O 1
ATOM 788 N N . LEU A 1 102 ? 8.422 -18.766 -6.891 1 98.75 102 LEU A N 1
ATOM 789 C CA . LEU A 1 102 ? 8.789 -17.719 -5.93 1 98.75 102 LEU A CA 1
ATOM 790 C C . LEU A 1 102 ? 10.289 -17.734 -5.664 1 98.75 102 LEU A C 1
ATOM 792 O O . LEU A 1 102 ? 10.906 -16.672 -5.531 1 98.75 102 LEU A O 1
ATOM 796 N N . ARG A 1 103 ? 10.867 -18.891 -5.559 1 98.75 103 ARG A N 1
ATOM 797 C CA . ARG A 1 103 ? 12.312 -18.984 -5.383 1 98.75 103 ARG A CA 1
ATOM 798 C C . ARG A 1 103 ? 13.055 -18.297 -6.516 1 98.75 103 ARG A C 1
ATOM 800 O O . ARG A 1 103 ? 14 -17.547 -6.277 1 98.75 103 ARG A O 1
ATOM 807 N N . GLU A 1 104 ? 12.609 -18.578 -7.734 1 98.88 104 GLU A N 1
ATOM 808 C CA . GLU A 1 104 ? 13.234 -17.938 -8.891 1 98.88 104 GLU A CA 1
ATOM 809 C C . GLU A 1 104 ? 13 -16.438 -8.875 1 98.88 104 GLU A C 1
ATOM 811 O O . GLU A 1 104 ? 13.906 -15.656 -9.188 1 98.88 104 GLU A O 1
ATOM 816 N N . LEU A 1 105 ? 11.812 -15.992 -8.539 1 98.88 105 LEU A N 1
ATOM 817 C CA . LEU A 1 105 ? 11.508 -14.57 -8.484 1 98.88 105 LEU A CA 1
ATOM 818 C C . LEU A 1 105 ? 12.391 -13.867 -7.461 1 98.88 105 LEU A C 1
ATOM 820 O O . LEU A 1 105 ? 12.906 -12.773 -7.723 1 98.88 105 LEU A O 1
ATOM 824 N N . ILE A 1 106 ? 12.562 -14.469 -6.301 1 98.88 106 ILE A N 1
ATOM 825 C CA . ILE A 1 106 ? 13.414 -13.922 -5.25 1 98.88 106 ILE A CA 1
ATOM 826 C C . ILE A 1 106 ? 14.836 -13.742 -5.777 1 98.88 106 ILE A C 1
ATOM 828 O O . ILE A 1 106 ? 15.453 -12.695 -5.574 1 98.88 106 ILE A O 1
ATOM 832 N N . ALA A 1 107 ? 15.297 -14.758 -6.469 1 98.88 107 ALA A N 1
ATOM 833 C CA . ALA A 1 107 ? 16.641 -14.695 -7.027 1 98.88 107 ALA A CA 1
ATOM 834 C C . ALA A 1 107 ? 16.766 -13.539 -8.016 1 98.88 107 ALA A C 1
ATOM 836 O O . ALA A 1 107 ? 17.75 -12.781 -7.969 1 98.88 107 ALA A O 1
ATOM 837 N N . ARG A 1 108 ? 15.797 -13.367 -8.914 1 98.75 108 ARG A N 1
ATOM 838 C CA . ARG A 1 108 ? 15.836 -12.336 -9.945 1 98.75 108 ARG A CA 1
ATOM 839 C C . ARG A 1 108 ? 15.742 -10.945 -9.32 1 98.75 108 ARG A C 1
ATOM 841 O O . ARG A 1 108 ? 16.484 -10.039 -9.703 1 98.75 108 ARG A O 1
ATOM 848 N N . ILE A 1 109 ? 14.875 -10.773 -8.422 1 98.62 109 ILE A N 1
ATOM 849 C CA . ILE A 1 109 ? 14.672 -9.484 -7.766 1 98.62 109 ILE A CA 1
ATOM 850 C C . ILE A 1 109 ? 15.914 -9.102 -6.973 1 98.62 109 ILE A C 1
ATOM 852 O O . ILE A 1 109 ? 16.328 -7.941 -6.98 1 98.62 109 ILE A O 1
ATOM 856 N N . SER A 1 110 ? 16.5 -10.07 -6.316 1 98.5 110 SER A N 1
ATOM 857 C CA . SER A 1 110 ? 17.734 -9.836 -5.578 1 98.5 110 SER A CA 1
ATOM 858 C C . SER A 1 110 ? 18.859 -9.406 -6.512 1 98.5 110 SER A C 1
ATOM 860 O O . SER A 1 110 ? 19.609 -8.469 -6.211 1 98.5 110 SER A O 1
ATOM 862 N N . ALA A 1 111 ? 18.953 -10.039 -7.605 1 98.19 111 ALA A N 1
ATOM 863 C CA . ALA A 1 111 ? 20.016 -9.75 -8.57 1 98.19 111 ALA A CA 1
ATOM 864 C C . ALA A 1 111 ? 19.875 -8.336 -9.125 1 98.19 111 ALA A C 1
ATOM 866 O O . ALA A 1 111 ? 20.875 -7.703 -9.484 1 98.19 111 ALA A O 1
ATOM 867 N N . LEU A 1 112 ? 18.688 -7.789 -9.203 1 98 112 LEU A N 1
ATOM 868 C CA . LEU A 1 112 ? 18.438 -6.445 -9.711 1 98 112 LEU A CA 1
ATOM 869 C C . LEU A 1 112 ? 18.875 -5.391 -8.703 1 98 112 LEU A C 1
ATOM 871 O O . LEU A 1 112 ? 19 -4.211 -9.039 1 98 112 LEU A O 1
ATOM 875 N N . GLY A 1 113 ? 19.047 -5.84 -7.426 1 98 113 GLY A N 1
ATOM 876 C CA . GLY A 1 113 ? 19.562 -4.914 -6.434 1 98 113 GLY A CA 1
ATOM 877 C C . GLY A 1 113 ? 18.516 -4.461 -5.43 1 98 113 GLY A C 1
ATOM 878 O O . GLY A 1 113 ? 18.781 -3.564 -4.621 1 98 113 GLY A O 1
ATOM 879 N N . PHE A 1 114 ? 17.375 -5.051 -5.469 1 98.62 114 PHE A N 1
ATOM 880 C CA . PHE A 1 114 ? 16.359 -4.723 -4.461 1 98.62 114 PHE A CA 1
ATOM 881 C C . PHE A 1 114 ? 16.828 -5.148 -3.074 1 98.62 114 PHE A C 1
ATOM 883 O O . PHE A 1 114 ? 17.625 -6.078 -2.939 1 98.62 114 PHE A O 1
ATOM 890 N N . ARG A 1 115 ? 16.266 -4.48 -2.066 1 98.56 115 ARG A N 1
ATOM 891 C CA . ARG A 1 115 ? 16.75 -4.688 -0.704 1 98.56 115 ARG A CA 1
ATOM 892 C C . ARG A 1 115 ? 15.664 -5.301 0.173 1 98.56 115 ARG A C 1
ATOM 894 O O . ARG A 1 115 ? 15.945 -5.797 1.265 1 98.56 115 ARG A O 1
ATOM 901 N N . GLN A 1 116 ? 14.445 -5.207 -0.248 1 98.69 116 GLN A N 1
ATOM 902 C CA . GLN A 1 116 ? 13.289 -5.805 0.415 1 98.69 116 GLN A CA 1
ATOM 903 C C . GLN A 1 116 ? 12.305 -6.375 -0.602 1 98.69 116 GLN A C 1
ATOM 905 O O . GLN A 1 116 ? 12.086 -5.781 -1.658 1 98.69 116 GLN A O 1
ATOM 910 N N . LEU A 1 117 ? 11.695 -7.461 -0.291 1 98.94 117 LEU A N 1
ATOM 911 C CA . LEU A 1 117 ? 10.555 -8.016 -1.018 1 98.94 117 LEU A CA 1
ATOM 912 C C . LEU A 1 117 ? 9.367 -8.227 -0.086 1 98.94 117 LEU A C 1
ATOM 914 O O . LEU A 1 117 ? 9.5 -8.844 0.973 1 98.94 117 LEU A O 1
ATOM 918 N N . LEU A 1 118 ? 8.273 -7.664 -0.448 1 98.94 118 LEU A N 1
ATOM 919 C CA . LEU A 1 118 ? 7.059 -7.691 0.362 1 98.94 118 LEU A CA 1
ATOM 920 C C . LEU A 1 118 ? 5.992 -8.57 -0.286 1 98.94 118 LEU A C 1
ATOM 922 O O . LEU A 1 118 ? 5.789 -8.508 -1.501 1 98.94 118 LEU A O 1
ATOM 926 N N . ALA A 1 119 ? 5.387 -9.359 0.474 1 98.75 119 ALA A N 1
ATOM 927 C CA . ALA A 1 119 ? 4.156 -10.047 0.08 1 98.75 119 ALA A CA 1
ATOM 928 C C . ALA A 1 119 ? 2.936 -9.398 0.724 1 98.75 119 ALA A C 1
ATOM 930 O O . ALA A 1 119 ? 2.885 -9.234 1.944 1 98.75 119 ALA A O 1
ATOM 931 N N . VAL A 1 120 ? 2.023 -8.977 -0.034 1 98.5 120 VAL A N 1
ATOM 932 C CA . VAL A 1 120 ? 0.73 -8.461 0.406 1 98.5 120 VAL A CA 1
ATOM 933 C C . VAL A 1 120 ? -0.358 -9.492 0.124 1 98.5 120 VAL A C 1
ATOM 935 O O . VAL A 1 120 ? -0.801 -9.641 -1.017 1 98.5 120 VAL A O 1
ATOM 938 N N . ILE A 1 121 ? -0.791 -10.156 1.141 1 98 121 ILE A N 1
ATOM 939 C CA . ILE A 1 121 ? -1.583 -11.375 0.988 1 98 121 ILE A CA 1
ATOM 940 C C . ILE A 1 121 ? -3.02 -11.117 1.437 1 98 121 ILE A C 1
ATOM 942 O O . ILE A 1 121 ? -3.275 -10.898 2.623 1 98 121 ILE A O 1
ATOM 946 N N . GLY A 1 122 ? -3.902 -11.156 0.508 1 97.19 122 GLY A N 1
ATOM 947 C CA . GLY A 1 122 ? -5.312 -11.086 0.848 1 97.19 122 GLY A CA 1
ATOM 948 C C . GLY A 1 122 ? -5.809 -12.297 1.608 1 97.19 122 GLY A C 1
ATOM 949 O O . GLY A 1 122 ? -5.41 -13.43 1.311 1 97.19 122 GLY A O 1
ATOM 950 N N . ASP A 1 123 ? -6.629 -12.055 2.586 1 96.12 123 ASP A N 1
ATOM 951 C CA . ASP A 1 123 ? -7.25 -13.094 3.41 1 96.12 123 ASP A CA 1
ATOM 952 C C . ASP A 1 123 ? -6.195 -13.961 4.086 1 96.12 123 ASP A C 1
ATOM 954 O O . ASP A 1 123 ? -6.32 -15.188 4.117 1 96.12 123 ASP A O 1
ATOM 958 N N . GLY A 1 124 ? -5.168 -13.328 4.535 1 86.38 124 GLY A N 1
ATOM 959 C CA . GLY A 1 124 ? -4.016 -14.023 5.082 1 86.38 124 GLY A CA 1
ATOM 960 C C . GLY A 1 124 ? -4.383 -15.039 6.152 1 86.38 124 GLY A C 1
ATOM 961 O O . GLY A 1 124 ? -3.713 -16.062 6.301 1 86.38 124 GLY A O 1
ATOM 962 N N . GLU A 1 125 ? -5.418 -14.812 6.887 1 83.94 125 GLU A N 1
ATOM 963 C CA . GLU A 1 125 ? -5.852 -15.742 7.926 1 83.94 125 GLU A CA 1
ATOM 964 C C . GLU A 1 125 ? -6.348 -17.047 7.32 1 83.94 125 GLU A C 1
ATOM 966 O O . GLU A 1 125 ? -6.148 -18.125 7.898 1 83.94 125 GLU A O 1
ATOM 971 N N . HIS A 1 126 ? -6.895 -16.938 6.152 1 85.69 126 HIS A N 1
ATOM 972 C CA . HIS A 1 126 ? -7.477 -18.109 5.52 1 85.69 126 HIS A CA 1
ATOM 973 C C . HIS A 1 126 ? -6.664 -18.547 4.301 1 85.69 126 HIS A C 1
ATOM 975 O O . HIS A 1 126 ? -6.859 -19.641 3.775 1 85.69 126 HIS A O 1
ATOM 981 N N . ASN A 1 127 ? -5.875 -17.656 3.824 1 90.31 127 ASN A N 1
ATOM 982 C CA . ASN A 1 127 ? -4.949 -18 2.748 1 90.31 127 ASN A CA 1
ATOM 983 C C . ASN A 1 127 ? -3.662 -18.609 3.291 1 90.31 127 ASN A C 1
ATOM 985 O O . ASN A 1 127 ? -2.574 -18.062 3.072 1 90.31 127 ASN A O 1
ATOM 989 N N . ILE A 1 128 ? -3.83 -19.734 3.893 1 90.69 128 ILE A N 1
ATOM 990 C CA . ILE A 1 128 ? -2.768 -20.422 4.621 1 90.69 128 ILE A CA 1
ATOM 991 C C . ILE A 1 128 ? -1.685 -20.875 3.645 1 90.69 128 ILE A C 1
ATOM 993 O O . ILE A 1 128 ? -0.495 -20.844 3.967 1 90.69 128 ILE A O 1
ATOM 997 N N . GLY A 1 129 ? -2.145 -21.312 2.488 1 92.56 129 GLY A N 1
ATOM 998 C CA . GLY A 1 129 ? -1.195 -21.781 1.484 1 92.56 129 GLY A CA 1
ATOM 999 C C . GLY A 1 129 ? -0.178 -20.719 1.1 1 92.56 129 GLY A C 1
ATOM 1000 O O . GLY A 1 129 ? 1.025 -20.984 1.074 1 92.56 129 GLY A O 1
ATOM 1001 N N . SER A 1 130 ? -0.658 -19.516 0.804 1 95.75 130 SER A N 1
ATOM 1002 C CA . SER A 1 130 ? 0.236 -18.438 0.418 1 95.75 130 SER A CA 1
ATOM 1003 C C . SER A 1 130 ? 1.164 -18.047 1.564 1 95.75 130 SER A C 1
ATOM 1005 O O . SER A 1 130 ? 2.361 -17.844 1.357 1 95.75 130 SER A O 1
ATOM 1007 N N . VAL A 1 131 ? 0.663 -17.953 2.762 1 97.25 131 VAL A N 1
ATOM 1008 C CA . VAL A 1 131 ? 1.449 -17.594 3.936 1 97.25 131 VAL A CA 1
ATOM 1009 C C . VAL A 1 131 ? 2.549 -18.625 4.16 1 97.25 131 VAL A C 1
ATOM 1011 O O . VAL A 1 131 ? 3.721 -18.281 4.316 1 97.25 131 VAL A O 1
ATOM 1014 N N . LYS A 1 132 ? 2.201 -19.875 4.094 1 96.94 132 LYS A N 1
ATOM 1015 C CA . LYS A 1 132 ? 3.16 -20.969 4.305 1 96.94 132 LYS A CA 1
ATOM 1016 C C . LYS A 1 132 ? 4.223 -20.984 3.209 1 96.94 132 LYS A C 1
ATOM 1018 O O . LYS A 1 132 ? 5.395 -21.234 3.479 1 96.94 132 LYS A O 1
ATOM 1023 N N . LEU A 1 133 ? 3.762 -20.781 2.037 1 97.56 133 LEU A N 1
ATOM 1024 C CA . LEU A 1 133 ? 4.703 -20.703 0.926 1 97.56 133 LEU A CA 1
ATOM 1025 C C . LEU A 1 133 ? 5.762 -19.641 1.189 1 97.56 133 LEU A C 1
ATOM 1027 O O . LEU A 1 133 ? 6.961 -19.922 1.105 1 97.56 133 LEU A O 1
ATOM 1031 N N . HIS A 1 134 ? 5.344 -18.469 1.539 1 98.62 134 HIS A N 1
ATOM 1032 C CA . HIS A 1 134 ? 6.27 -17.375 1.77 1 98.62 134 HIS A CA 1
ATOM 1033 C C . HIS A 1 134 ? 7.152 -17.625 2.984 1 98.62 134 HIS A C 1
ATOM 1035 O O . HIS A 1 134 ? 8.359 -17.391 2.941 1 98.62 134 HIS A O 1
ATOM 1041 N N . GLU A 1 135 ? 6.551 -18.156 4.027 1 98.38 135 GLU A N 1
ATOM 1042 C CA . GLU A 1 135 ? 7.328 -18.531 5.207 1 98.38 135 GLU A CA 1
ATOM 1043 C C . GLU A 1 135 ? 8.43 -19.516 4.852 1 98.38 135 GLU A C 1
ATOM 1045 O O . GLU A 1 135 ? 9.555 -19.406 5.336 1 98.38 135 GLU A O 1
ATOM 1050 N N . SER A 1 136 ? 8.086 -20.453 4.055 1 98.19 136 SER A N 1
ATOM 1051 C CA . SER A 1 136 ? 9.016 -21.516 3.689 1 98.19 136 SER A CA 1
ATOM 1052 C C . SER A 1 136 ? 10.227 -20.953 2.939 1 98.19 136 SER A C 1
ATOM 1054 O O . SER A 1 136 ? 11.258 -21.625 2.844 1 98.19 136 SER A O 1
ATOM 1056 N N . LEU A 1 137 ? 10.078 -19.766 2.461 1 98.62 137 LEU A N 1
ATOM 1057 C CA . LEU A 1 137 ? 11.172 -19.172 1.697 1 98.62 137 LEU A CA 1
ATOM 1058 C C . LEU A 1 137 ? 11.789 -18 2.457 1 98.62 137 LEU A C 1
ATOM 1060 O O . LEU A 1 137 ? 12.492 -17.172 1.869 1 98.62 137 LEU A O 1
ATOM 1064 N N . GLY A 1 138 ? 11.422 -17.859 3.721 1 98.69 138 GLY A N 1
ATOM 1065 C CA . GLY A 1 138 ? 12.156 -16.953 4.594 1 98.69 138 GLY A CA 1
ATOM 1066 C C . GLY A 1 138 ? 11.43 -15.664 4.879 1 98.69 138 GLY A C 1
ATOM 1067 O O . GLY A 1 138 ? 11.914 -14.82 5.641 1 98.69 138 GLY A O 1
ATOM 1068 N N . PHE A 1 139 ? 10.273 -15.508 4.293 1 98.88 139 PHE A N 1
ATOM 1069 C CA . PHE A 1 139 ? 9.492 -14.328 4.645 1 98.88 139 PHE A CA 1
ATOM 1070 C C . PHE A 1 139 ? 9.047 -14.383 6.102 1 98.88 139 PHE A C 1
ATOM 1072 O O . PHE A 1 139 ? 8.742 -15.461 6.621 1 98.88 139 PHE A O 1
ATOM 1079 N N . THR A 1 140 ? 8.906 -13.211 6.695 1 98.69 140 THR A N 1
ATOM 1080 C CA . THR A 1 140 ? 8.383 -13.102 8.055 1 98.69 140 THR A CA 1
ATOM 1081 C C . THR A 1 140 ? 7.199 -12.141 8.102 1 98.69 140 THR A C 1
ATOM 1083 O O . THR A 1 140 ? 7.148 -11.18 7.336 1 98.69 140 THR A O 1
ATOM 1086 N N . HIS A 1 141 ? 6.285 -12.453 8.992 1 98.38 141 HIS A N 1
ATOM 1087 C CA . HIS A 1 141 ? 5.152 -11.555 9.188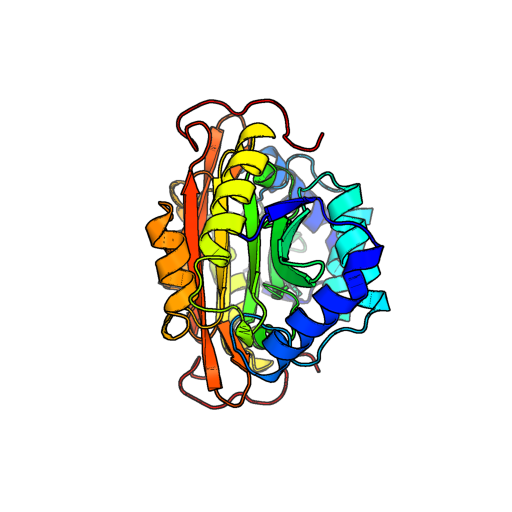 1 98.3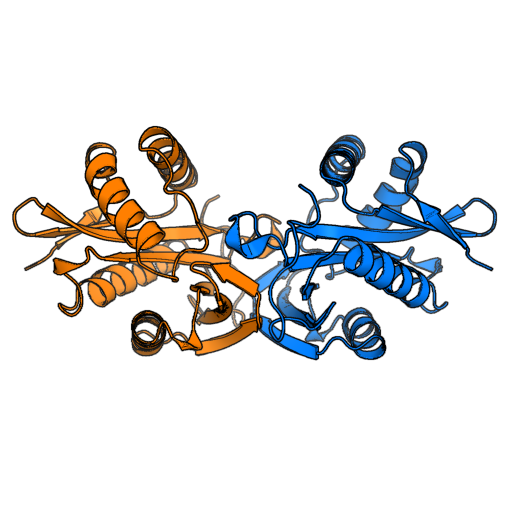8 141 HIS A CA 1
ATOM 1088 C C . HIS A 1 141 ? 5.621 -10.156 9.602 1 98.38 141 HIS A C 1
ATOM 1090 O O . HIS A 1 141 ? 6.488 -10.023 10.461 1 98.38 141 HIS A O 1
ATOM 1096 N N . CYS A 1 142 ? 4.996 -9.133 8.93 1 98.44 142 CYS A N 1
ATOM 1097 C CA . CYS A 1 142 ? 5.387 -7.785 9.328 1 98.44 142 CYS A CA 1
ATOM 1098 C C . CYS A 1 142 ? 4.164 -6.891 9.492 1 98.44 142 CYS A C 1
ATOM 1100 O O . CYS A 1 142 ? 4.297 -5.695 9.758 1 98.44 142 CYS A O 1
ATOM 1102 N N . GLY A 1 143 ? 2.979 -7.461 9.352 1 98.31 143 GLY A N 1
ATOM 1103 C CA . GLY A 1 143 ? 1.776 -6.684 9.609 1 98.31 143 GLY A CA 1
ATOM 1104 C C . GLY A 1 143 ? 0.5 -7.414 9.242 1 98.31 143 GLY A C 1
ATOM 1105 O O . GLY A 1 143 ? 0.538 -8.414 8.516 1 98.31 143 GLY A O 1
ATOM 1106 N N . ARG A 1 144 ? -0.575 -6.945 9.734 1 98.44 144 ARG A N 1
ATOM 1107 C CA . ARG A 1 144 ? -1.924 -7.402 9.414 1 98.44 144 ARG A CA 1
ATOM 1108 C C . ARG A 1 144 ? -2.924 -6.254 9.5 1 98.44 144 ARG A C 1
ATOM 1110 O O . ARG A 1 144 ? -3.08 -5.633 10.547 1 98.44 144 ARG A O 1
ATOM 1117 N N . ILE A 1 145 ? -3.551 -5.98 8.422 1 98.5 145 ILE A N 1
ATOM 1118 C CA . ILE A 1 145 ? -4.621 -4.984 8.398 1 98.5 145 ILE A CA 1
ATOM 1119 C C . ILE A 1 145 ? -5.973 -5.684 8.508 1 98.5 145 ILE A C 1
ATOM 1121 O O . ILE A 1 145 ? -6.402 -6.371 7.578 1 98.5 145 ILE A O 1
ATOM 1125 N N . GLU A 1 146 ? -6.633 -5.461 9.547 1 98 146 GLU A N 1
ATOM 1126 C CA . GLU A 1 146 ? -7.906 -6.129 9.805 1 98 146 GLU A CA 1
ATOM 1127 C C . GLU A 1 146 ? -9.031 -5.508 8.984 1 98 146 GLU A C 1
ATOM 1129 O O . GLU A 1 146 ? -9.156 -4.281 8.922 1 98 146 GLU A O 1
ATOM 1134 N N . GLY A 1 147 ? -9.836 -6.402 8.359 1 97.81 147 GLY A N 1
ATOM 1135 C CA . GLY A 1 147 ? -10.992 -5.918 7.625 1 97.81 147 GLY A CA 1
ATOM 1136 C C . GLY A 1 147 ? -10.625 -5.008 6.469 1 97.81 147 GLY A C 1
ATOM 1137 O O . GLY A 1 147 ? -11.367 -4.074 6.145 1 97.81 147 GLY A O 1
ATOM 1138 N N . SER A 1 148 ? -9.5 -5.281 5.84 1 97.81 148 SER A N 1
ATOM 1139 C CA . SER A 1 148 ? -8.984 -4.395 4.805 1 97.81 148 SER A CA 1
ATOM 1140 C C . SER A 1 148 ? -9.82 -4.48 3.533 1 97.81 148 SER A C 1
ATOM 1142 O O . SER A 1 148 ? -9.781 -3.578 2.695 1 97.81 148 SER A O 1
ATOM 1144 N N . GLY A 1 149 ? -10.477 -5.582 3.393 1 97.56 149 GLY A N 1
ATOM 1145 C CA . GLY A 1 149 ? -11.273 -5.766 2.188 1 97.56 149 GLY A CA 1
ATOM 1146 C C . GLY A 1 149 ? -12.57 -6.508 2.439 1 97.56 149 GLY A C 1
ATOM 1147 O O . GLY A 1 149 ? -12.758 -7.109 3.5 1 97.56 149 GLY A O 1
ATOM 1148 N N . PHE A 1 150 ? -13.508 -6.406 1.51 1 98 150 PHE A N 1
ATOM 1149 C CA . PHE A 1 150 ? -14.758 -7.156 1.51 1 98 150 PHE A CA 1
ATOM 1150 C C . PHE A 1 150 ? -14.992 -7.824 0.16 1 98 150 PHE A C 1
ATOM 1152 O O . PHE A 1 150 ? -15.008 -7.156 -0.875 1 98 150 PHE A O 1
ATOM 1159 N N . LYS A 1 151 ? -15.102 -9.055 0.165 1 97.25 151 LYS A N 1
ATOM 1160 C CA . LYS A 1 151 ? -15.289 -9.883 -1.027 1 97.25 151 LYS A CA 1
ATOM 1161 C C . LYS A 1 151 ? -15.961 -11.203 -0.686 1 97.25 151 LYS A C 1
ATOM 1163 O O . LYS A 1 151 ? -15.711 -11.781 0.376 1 97.25 151 LYS A O 1
ATOM 1168 N N . HIS A 1 152 ? -16.828 -11.688 -1.637 1 97 152 HIS A N 1
ATOM 1169 C CA . HIS A 1 152 ? -17.578 -12.93 -1.471 1 97 152 HIS A CA 1
ATOM 1170 C C . HIS A 1 152 ? -18.375 -12.922 -0.173 1 97 152 HIS A C 1
ATOM 1172 O O . HIS A 1 152 ? -18.438 -13.938 0.524 1 97 152 HIS A O 1
ATOM 1178 N N . GLY A 1 153 ? -18.828 -11.773 0.279 1 96 153 GLY A N 1
ATOM 1179 C CA . GLY A 1 153 ? -19.781 -11.648 1.363 1 96 153 GLY A CA 1
ATOM 1180 C C . GLY A 1 153 ? -19.141 -11.664 2.736 1 96 153 GLY A C 1
ATOM 1181 O O . GLY A 1 153 ? -19.812 -11.859 3.746 1 96 153 GLY A O 1
ATOM 1182 N N . ARG A 1 154 ? -17.844 -11.445 2.744 1 96.25 154 ARG A N 1
ATOM 1183 C CA . ARG A 1 154 ? -17.234 -11.414 4.062 1 96.25 154 ARG A CA 1
ATOM 1184 C C . ARG A 1 154 ? -16.047 -10.445 4.09 1 96.25 154 ARG A C 1
ATOM 1186 O O . ARG A 1 154 ? -15.453 -10.156 3.049 1 96.25 154 ARG A O 1
ATOM 1193 N N . TRP A 1 155 ? -15.734 -9.961 5.27 1 97.81 155 TRP A N 1
ATOM 1194 C CA . TRP A 1 155 ? -14.555 -9.133 5.492 1 97.81 155 TRP A CA 1
ATOM 1195 C C . TRP A 1 155 ? -13.281 -9.969 5.438 1 97.81 155 TRP A C 1
ATOM 1197 O O . TRP A 1 155 ? -13.242 -11.086 5.961 1 97.81 155 TRP A O 1
ATOM 1207 N N . LEU A 1 156 ? -12.266 -9.406 4.875 1 98.06 156 LEU A N 1
ATOM 1208 C CA . LEU A 1 156 ? -10.977 -10.062 4.695 1 98.06 156 LEU A CA 1
ATOM 1209 C C . LEU A 1 156 ? -9.852 -9.25 5.34 1 98.06 156 LEU A C 1
ATOM 1211 O O . LEU A 1 156 ? -9.859 -8.023 5.289 1 98.06 156 LEU A O 1
ATOM 1215 N N . ASP A 1 157 ? -8.875 -9.969 5.895 1 98.06 157 ASP A N 1
ATOM 1216 C CA . ASP A 1 157 ? -7.656 -9.32 6.371 1 98.06 157 ASP A CA 1
ATOM 1217 C C . ASP A 1 157 ? -6.555 -9.391 5.32 1 98.06 157 ASP A C 1
ATOM 1219 O O . ASP A 1 157 ? -6.5 -10.336 4.531 1 98.06 157 ASP A O 1
ATOM 1223 N N . THR A 1 158 ? -5.746 -8.391 5.297 1 98.38 158 THR A N 1
ATOM 1224 C CA . THR A 1 158 ? -4.508 -8.43 4.523 1 98.38 158 THR A CA 1
ATOM 1225 C C . THR A 1 158 ? -3.312 -8.688 5.434 1 98.38 158 THR A C 1
ATOM 1227 O O . THR A 1 158 ? -3.119 -7.988 6.43 1 98.38 158 THR A O 1
ATOM 1230 N N . VAL A 1 159 ? -2.568 -9.648 5.113 1 98.38 159 VAL A N 1
ATOM 1231 C CA . VAL A 1 159 ? -1.334 -9.961 5.828 1 98.38 159 VAL A CA 1
ATOM 1232 C C . VAL A 1 159 ? -0.134 -9.469 5.02 1 98.38 159 VAL A C 1
ATOM 1234 O O . VAL A 1 159 ? -0.089 -9.633 3.801 1 98.38 159 VAL A O 1
ATOM 1237 N N . LEU A 1 160 ? 0.78 -8.883 5.723 1 98.62 160 LEU A N 1
ATOM 1238 C CA . LEU A 1 160 ? 2.035 -8.445 5.117 1 98.62 160 LEU A CA 1
ATOM 1239 C C . LEU A 1 160 ? 3.199 -9.305 5.609 1 98.62 160 LEU A C 1
ATOM 1241 O O . LEU A 1 160 ? 3.342 -9.531 6.812 1 98.62 160 LEU A O 1
ATOM 1245 N N . MET A 1 161 ? 3.955 -9.797 4.664 1 98.81 161 MET A N 1
ATOM 1246 C CA . MET A 1 161 ? 5.188 -10.516 4.969 1 98.81 161 MET A CA 1
ATOM 1247 C C . MET A 1 161 ? 6.371 -9.906 4.227 1 98.81 161 MET A C 1
ATOM 1249 O O . MET A 1 161 ? 6.207 -9.359 3.131 1 98.81 161 MET A O 1
ATOM 1253 N N . GLN A 1 162 ? 7.512 -10.023 4.828 1 98.88 162 GLN A N 1
ATOM 1254 C CA . GLN A 1 162 ? 8.68 -9.328 4.285 1 98.88 162 GLN A CA 1
ATOM 1255 C C . GLN A 1 162 ? 9.891 -10.25 4.238 1 98.88 162 GLN A C 1
ATOM 1257 O O . GLN A 1 162 ? 10.062 -11.102 5.105 1 98.88 162 GLN A O 1
ATOM 1262 N N . LEU A 1 163 ? 10.68 -10.094 3.25 1 98.94 163 LEU A N 1
ATOM 1263 C CA . LEU A 1 163 ? 11.953 -10.781 3.07 1 98.94 163 LEU A CA 1
ATOM 1264 C C . LEU A 1 163 ? 13.07 -9.781 2.785 1 98.94 163 LEU A C 1
ATOM 1266 O O . LEU A 1 163 ? 13.078 -9.133 1.741 1 98.94 163 LEU A O 1
ATOM 1270 N N . PRO A 1 164 ? 14.039 -9.578 3.709 1 98.81 164 PRO A N 1
ATOM 1271 C CA . PRO A 1 164 ? 15.211 -8.758 3.387 1 98.81 164 PRO A CA 1
ATOM 1272 C C . PRO A 1 164 ? 16.109 -9.398 2.322 1 98.81 164 PRO A C 1
ATOM 1274 O O . PRO A 1 164 ? 16.328 -10.609 2.342 1 98.81 164 PRO A O 1
ATOM 1277 N N . LEU A 1 165 ? 16.562 -8.617 1.421 1 98.56 165 LEU A N 1
ATOM 1278 C CA . LEU A 1 165 ? 17.469 -9.023 0.355 1 98.56 165 LEU A CA 1
ATOM 1279 C C . LEU A 1 165 ? 18.75 -8.195 0.389 1 98.56 165 LEU A C 1
ATOM 1281 O O . LEU A 1 165 ? 18.734 -7.039 0.808 1 98.56 165 LEU A O 1
ATOM 1285 N N . ASN A 1 166 ? 19.844 -8.781 -0.022 1 97.94 166 ASN A N 1
ATOM 1286 C CA . ASN A 1 166 ? 21.094 -8.055 -0.164 1 97.94 166 ASN A CA 1
ATOM 1287 C C . ASN A 1 166 ? 21.422 -7.254 1.095 1 97.94 166 ASN A C 1
ATOM 1289 O O . ASN A 1 166 ? 21.781 -6.082 1.013 1 97.94 166 ASN A O 1
ATOM 1293 N N . GLY A 1 167 ? 21.141 -7.82 2.271 1 97.44 167 GLY A N 1
ATOM 1294 C CA . GLY A 1 167 ? 21.469 -7.188 3.539 1 97.44 167 GLY A CA 1
ATOM 1295 C C . GLY A 1 167 ? 20.344 -6.328 4.094 1 97.44 167 GLY A C 1
ATOM 1296 O O . GLY A 1 167 ? 20.453 -5.805 5.203 1 97.44 167 GLY A O 1
ATOM 1297 N N . GLY A 1 168 ? 19.281 -6.234 3.336 1 97.5 168 GLY A N 1
ATOM 1298 C CA . GLY A 1 168 ? 18.156 -5.422 3.795 1 97.5 168 GLY A CA 1
ATOM 1299 C C . GLY A 1 168 ? 18.562 -3.998 4.137 1 97.5 168 GLY A C 1
ATOM 1300 O O . GLY A 1 168 ? 19.172 -3.303 3.316 1 97.5 168 GLY A O 1
ATOM 1301 N N . ARG A 1 169 ? 18.359 -3.578 5.234 1 96.88 169 ARG A N 1
ATOM 1302 C CA . ARG A 1 169 ? 18.656 -2.209 5.645 1 96.88 169 ARG A CA 1
ATOM 1303 C C . ARG A 1 169 ? 20.016 -2.125 6.336 1 96.88 169 ARG A C 1
ATOM 1305 O O . ARG A 1 169 ? 20.375 -1.074 6.871 1 96.88 169 ARG A O 1
ATOM 1312 N N . SER A 1 170 ? 20.688 -3.176 6.414 1 97.06 170 SER A N 1
ATOM 1313 C CA . SER A 1 170 ? 21.922 -3.219 7.168 1 97.06 170 SER A CA 1
ATOM 1314 C C . SER A 1 170 ? 23.094 -2.68 6.344 1 97.06 170 SER A C 1
ATOM 1316 O O . SER A 1 170 ? 24.172 -2.439 6.871 1 97.06 170 SER A O 1
ATOM 1318 N N . THR A 1 171 ? 22.938 -2.52 5.047 1 95.5 171 THR A N 1
ATOM 1319 C CA . THR A 1 171 ? 23.953 -1.986 4.156 1 95.5 171 THR A CA 1
ATOM 1320 C C . THR A 1 171 ? 23.406 -0.833 3.326 1 95.5 171 THR A C 1
ATOM 1322 O O . THR A 1 171 ? 22.188 -0.662 3.227 1 95.5 171 THR A O 1
ATOM 1325 N N . GLU A 1 172 ? 24.281 0.005 2.85 1 95.62 172 GLU A N 1
ATOM 1326 C CA . GLU A 1 172 ? 23.859 1.085 1.958 1 95.62 172 GLU A CA 1
ATOM 1327 C C . GLU A 1 172 ? 23.203 0.536 0.699 1 95.62 172 GLU A C 1
ATOM 1329 O O . GLU A 1 172 ? 23.547 -0.554 0.235 1 95.62 172 GLU A O 1
ATOM 1334 N N . PRO A 1 173 ? 22.406 1.42 0.285 1 94 173 PRO A N 1
ATOM 1335 C CA . PRO A 1 173 ? 21.75 0.931 -0.931 1 94 173 PRO A CA 1
ATOM 1336 C C . PRO A 1 173 ? 22.656 0.993 -2.156 1 94 173 PRO A C 1
ATOM 1338 O O . PRO A 1 173 ? 23.594 1.799 -2.195 1 94 173 PRO A O 1
ATOM 1341 N N . GLY A 1 174 ? 22.609 0.074 -2.994 1 92 174 GLY A N 1
ATOM 1342 C CA . GLY A 1 174 ? 23.234 0.181 -4.305 1 92 174 GLY A CA 1
ATOM 1343 C C . GLY A 1 174 ? 22.469 1.085 -5.254 1 92 174 GLY A C 1
ATOM 1344 O O . GLY A 1 174 ? 21.594 1.847 -4.828 1 92 174 GLY A O 1
ATOM 1345 N N . PRO A 1 175 ? 22.875 1.085 -6.48 1 92.62 175 PRO A N 1
ATOM 1346 C CA . PRO A 1 175 ? 22.109 1.85 -7.469 1 92.62 175 PRO A CA 1
ATOM 1347 C C . PRO A 1 175 ? 20.641 1.441 -7.52 1 92.62 175 PRO A C 1
ATOM 1349 O O . PRO A 1 175 ? 20.281 0.357 -7.055 1 92.62 175 PRO A O 1
ATOM 1352 N N . SER A 1 176 ? 19.844 2.338 -7.957 1 92.12 176 SER A N 1
ATOM 1353 C CA . SER A 1 176 ? 18.453 1.99 -8.148 1 92.12 176 SER A CA 1
ATOM 1354 C C . SER A 1 176 ? 18.297 0.732 -9 1 92.12 176 SER A C 1
ATOM 1356 O O . SER A 1 176 ? 18.906 0.627 -10.07 1 92.12 176 SER A O 1
ATOM 1358 N N . PRO A 1 177 ? 17.516 -0.232 -8.578 1 94.88 177 PRO A N 1
ATOM 1359 C CA . PRO A 1 177 ? 17.422 -1.514 -9.281 1 94.88 177 PRO A CA 1
ATOM 1360 C C . PRO A 1 177 ? 16.922 -1.363 -10.719 1 94.88 177 PRO A C 1
ATOM 1362 O O . PRO A 1 177 ? 17.312 -2.127 -11.602 1 94.88 177 PRO A O 1
ATOM 1365 N N . LEU A 1 178 ? 15.883 -0.553 -10.945 1 93.25 178 LEU A N 1
ATOM 1366 C CA . LEU A 1 178 ? 15.289 -0.453 -12.273 1 93.25 178 LEU A CA 1
ATOM 1367 C C . LEU A 1 178 ? 15.523 0.928 -12.875 1 93.25 178 LEU A C 1
ATOM 1369 O O . LEU A 1 178 ? 14.789 1.358 -13.766 1 93.25 178 LEU A O 1
ATOM 1373 N N . SER A 1 179 ? 16.766 1.535 -12.633 1 77.44 179 SER A N 1
ATOM 1374 C CA . SER A 1 179 ? 17.125 2.814 -13.227 1 77.44 179 SER A CA 1
ATOM 1375 C C . SER A 1 179 ? 17.625 2.639 -14.664 1 77.44 179 SER A C 1
ATOM 1377 O O . SER A 1 179 ? 18.156 1.582 -15.016 1 77.44 179 SER A O 1
ATOM 1379 N N . MET B 1 1 ? -7.871 31.141 17.406 1 85.88 1 MET B N 1
ATOM 1380 C CA . MET B 1 1 ? -7.992 29.688 17.469 1 85.88 1 MET B CA 1
ATOM 1381 C C . MET B 1 1 ? -8.117 29.094 16.078 1 85.88 1 MET B C 1
ATOM 1383 O O . MET B 1 1 ? -8.883 29.578 15.242 1 85.88 1 MET B O 1
ATOM 1387 N N . PRO B 1 2 ? -7.312 28.141 15.758 1 94.31 2 PRO B N 1
ATOM 1388 C CA . PRO B 1 2 ? -7.398 27.609 14.398 1 94.31 2 PRO B CA 1
ATOM 1389 C C . PRO B 1 2 ? -8.766 27.016 14.078 1 94.31 2 PRO B C 1
ATOM 1391 O O . PRO B 1 2 ? -9.43 26.469 14.969 1 94.31 2 PRO B O 1
ATOM 1394 N N . VAL B 1 3 ? -9.219 27.266 12.938 1 96.06 3 VAL B N 1
ATOM 1395 C CA . VAL B 1 3 ? -10.469 26.672 12.469 1 96.06 3 VAL B CA 1
ATOM 1396 C C . VAL B 1 3 ? -10.172 25.641 11.375 1 96.06 3 VAL B C 1
ATOM 1398 O O . VAL B 1 3 ? -9.219 25.797 10.609 1 96.06 3 VAL B O 1
ATOM 1401 N N . ILE B 1 4 ? -10.969 24.609 11.305 1 98.56 4 ILE B N 1
ATOM 1402 C CA . ILE B 1 4 ? -10.883 23.609 10.242 1 98.56 4 ILE B CA 1
ATOM 1403 C C . ILE B 1 4 ? -11.93 23.922 9.172 1 98.56 4 ILE B C 1
ATOM 1405 O O . ILE B 1 4 ? -13.094 24.172 9.484 1 98.56 4 ILE B O 1
ATOM 1409 N N . ARG B 1 5 ? -11.5 23.953 7.98 1 98.38 5 ARG B N 1
ATOM 1410 C CA . ARG B 1 5 ? -12.422 24.141 6.863 1 98.38 5 ARG B CA 1
ATOM 1411 C C . ARG B 1 5 ? -12.047 23.25 5.688 1 98.38 5 ARG B C 1
ATOM 1413 O O . ARG B 1 5 ? -10.969 22.641 5.68 1 98.38 5 ARG B O 1
ATOM 1420 N N . ASP B 1 6 ? -12.938 23.219 4.691 1 98.5 6 ASP B N 1
ATOM 1421 C CA . ASP B 1 6 ? -12.656 22.469 3.475 1 98.5 6 ASP B CA 1
ATOM 1422 C C . ASP B 1 6 ? -11.578 23.156 2.641 1 98.5 6 ASP B C 1
ATOM 1424 O O . ASP B 1 6 ? -11.531 24.375 2.559 1 98.5 6 ASP B O 1
ATOM 1428 N N . PHE B 1 7 ? -10.82 22.391 2 1 97.81 7 PHE B N 1
ATOM 1429 C CA . PHE B 1 7 ? -9.805 22.812 1.04 1 97.81 7 PHE B CA 1
ATOM 1430 C C . PHE B 1 7 ? -10.438 23.578 -0.11 1 97.81 7 PHE B C 1
ATOM 1432 O O . PHE B 1 7 ? -11.539 23.266 -0.552 1 97.81 7 PHE B O 1
ATOM 1439 N N . GLN B 1 8 ? -9.797 24.609 -0.575 1 97.38 8 GLN B N 1
ATOM 1440 C CA . GLN B 1 8 ? -10.086 25.312 -1.818 1 97.38 8 GLN B CA 1
ATOM 1441 C C . GLN B 1 8 ? -8.844 25.391 -2.699 1 97.38 8 GLN B C 1
ATOM 1443 O O . GLN B 1 8 ? -7.715 25.422 -2.195 1 97.38 8 GLN B O 1
ATOM 1448 N N . PRO B 1 9 ? -9.07 25.484 -4.004 1 96.81 9 PRO B N 1
ATOM 1449 C CA . PRO B 1 9 ? -7.926 25.547 -4.918 1 96.81 9 PRO B CA 1
ATOM 1450 C C . PRO B 1 9 ? -6.949 26.656 -4.574 1 96.81 9 PRO B C 1
ATOM 1452 O O . PRO B 1 9 ? -5.738 26.516 -4.785 1 96.81 9 PRO B O 1
ATOM 1455 N N . ALA B 1 10 ? -7.422 27.719 -3.99 1 97.25 10 ALA B N 1
ATOM 1456 C CA . ALA B 1 10 ? -6.582 28.859 -3.627 1 97.25 10 ALA B CA 1
ATOM 1457 C C . ALA B 1 10 ? -5.598 28.484 -2.521 1 97.25 10 ALA B C 1
ATOM 1459 O O . ALA B 1 10 ? -4.637 29.203 -2.268 1 97.25 10 ALA B O 1
ATOM 1460 N N . ASP B 1 11 ? -5.793 27.344 -1.874 1 98.44 11 ASP B N 1
ATOM 1461 C CA . ASP B 1 11 ? -4.934 26.922 -0.776 1 98.44 11 ASP B CA 1
ATOM 1462 C C . ASP B 1 11 ? -3.682 26.219 -1.301 1 98.44 11 ASP B C 1
ATOM 1464 O O . ASP B 1 11 ? -2.73 25.984 -0.551 1 98.44 11 ASP B O 1
ATOM 1468 N N . ILE B 1 12 ? -3.617 25.906 -2.588 1 98.5 12 ILE B N 1
ATOM 1469 C CA . ILE B 1 12 ? -2.633 24.984 -3.154 1 98.5 12 ILE B CA 1
ATOM 1470 C C . ILE B 1 12 ? -1.229 25.562 -2.957 1 98.5 12 ILE B C 1
ATOM 1472 O O . ILE B 1 12 ? -0.284 24.812 -2.684 1 98.5 12 ILE B O 1
ATOM 1476 N N . GLU B 1 13 ? -1.083 26.844 -3.084 1 98.19 13 GLU B N 1
ATOM 1477 C CA . GLU B 1 13 ? 0.239 27.438 -2.939 1 98.19 13 GLU B CA 1
ATOM 1478 C C . GLU B 1 13 ? 0.816 27.188 -1.552 1 98.19 13 GLU B C 1
ATOM 1480 O O . GLU B 1 13 ? 1.952 26.719 -1.422 1 98.19 13 GLU B O 1
ATOM 1485 N N . THR B 1 14 ? 0.025 27.484 -0.534 1 98.5 14 THR B N 1
ATOM 1486 C CA . THR B 1 14 ? 0.486 27.297 0.837 1 98.5 14 THR B CA 1
ATOM 1487 C C . THR B 1 14 ? 0.657 25.812 1.152 1 98.5 14 THR B C 1
ATOM 1489 O O . THR B 1 14 ? 1.622 25.422 1.81 1 98.5 14 THR B O 1
ATOM 1492 N N . ILE B 1 15 ? -0.254 24.984 0.69 1 98.62 15 ILE B N 1
ATOM 1493 C CA . ILE B 1 15 ? -0.168 23.531 0.88 1 98.62 15 ILE B CA 1
ATOM 1494 C C . ILE B 1 15 ? 1.127 23.016 0.264 1 98.62 15 ILE B C 1
ATOM 1496 O O . ILE B 1 15 ? 1.835 22.219 0.881 1 98.62 15 ILE B O 1
ATOM 1500 N N . THR B 1 16 ? 1.416 23.484 -0.921 1 98.75 16 THR B N 1
ATOM 1501 C CA . THR B 1 16 ? 2.639 23.078 -1.604 1 98.75 16 THR B CA 1
ATOM 1502 C C . THR B 1 16 ? 3.869 23.484 -0.792 1 98.75 16 THR B C 1
ATOM 1504 O O . THR B 1 16 ? 4.812 22.703 -0.663 1 98.75 16 THR B O 1
ATOM 1507 N N . ALA B 1 17 ? 3.855 24.641 -0.253 1 98.69 17 ALA B N 1
ATOM 1508 C CA . ALA B 1 17 ? 4.98 25.125 0.551 1 98.69 17 ALA B CA 1
ATOM 1509 C C . ALA B 1 17 ? 5.176 24.25 1.789 1 98.69 17 ALA B C 1
ATOM 1511 O O . ALA B 1 17 ? 6.305 23.891 2.131 1 98.69 17 ALA B O 1
ATOM 1512 N N . ILE B 1 18 ? 4.094 23.938 2.434 1 98.62 18 ILE B N 1
ATOM 1513 C CA . ILE B 1 18 ? 4.152 23.078 3.617 1 98.62 18 ILE B CA 1
ATOM 1514 C C . ILE B 1 18 ? 4.727 21.719 3.242 1 98.62 18 ILE B C 1
ATOM 1516 O O . ILE B 1 18 ? 5.625 21.203 3.918 1 98.62 18 ILE B O 1
ATOM 1520 N N . TYR B 1 19 ? 4.234 21.203 2.139 1 98.62 19 TYR B N 1
ATOM 1521 C CA . TYR B 1 19 ? 4.676 19.875 1.713 1 98.62 19 TYR B CA 1
ATOM 1522 C C . TYR B 1 19 ? 6.137 19.906 1.274 1 98.62 19 TYR B C 1
ATOM 1524 O O . TYR B 1 19 ? 6.887 18.969 1.534 1 98.62 19 TYR B O 1
ATOM 1532 N N . THR B 1 20 ? 6.516 20.922 0.603 1 98.75 20 THR B N 1
ATOM 1533 C CA . THR B 1 20 ? 7.902 21.078 0.178 1 98.75 20 THR B CA 1
ATOM 1534 C C . THR B 1 20 ? 8.844 21.016 1.375 1 98.75 20 THR B C 1
ATOM 1536 O O . THR B 1 20 ? 9.852 20.297 1.341 1 98.75 20 THR B O 1
ATOM 1539 N N . GLN B 1 21 ? 8.508 21.703 2.396 1 98.12 21 GLN B N 1
ATOM 1540 C CA . GLN B 1 21 ? 9.328 21.688 3.605 1 98.12 21 GLN B CA 1
ATOM 1541 C C . GLN B 1 21 ? 9.367 20.297 4.223 1 98.12 21 GLN B C 1
ATOM 1543 O O . GLN B 1 21 ? 10.43 19.828 4.648 1 98.12 21 GLN B O 1
ATOM 1548 N N . ALA B 1 22 ? 8.211 19.641 4.25 1 97.5 22 ALA B N 1
ATOM 1549 C CA . ALA B 1 22 ? 8.133 18.281 4.793 1 97.5 22 ALA B CA 1
ATOM 1550 C C . ALA B 1 22 ? 9.023 17.328 3.998 1 97.5 22 ALA B C 1
ATOM 1552 O O . ALA B 1 22 ? 9.688 16.469 4.578 1 97.5 22 ALA B O 1
ATOM 1553 N N . VAL B 1 23 ? 9.039 17.453 2.648 1 98.19 23 VAL B N 1
ATOM 1554 C CA . VAL B 1 23 ? 9.828 16.594 1.768 1 98.19 23 VAL B CA 1
ATOM 1555 C C . VAL B 1 23 ? 11.312 16.844 1.989 1 98.19 23 VAL B C 1
ATOM 1557 O O . VAL B 1 23 ? 12.094 15.906 2.139 1 98.19 23 VAL B O 1
ATOM 1560 N N . LEU B 1 24 ? 11.68 18.078 2.088 1 98 24 LEU B N 1
ATOM 1561 C CA . LEU B 1 24 ? 13.086 18.469 2.09 1 98 24 LEU B CA 1
ATOM 1562 C C . LEU B 1 24 ? 13.727 18.188 3.447 1 98 24 LEU B C 1
ATOM 1564 O O . LEU B 1 24 ? 14.906 17.859 3.527 1 98 24 LEU B O 1
ATOM 1568 N N . THR B 1 25 ? 12.914 18.25 4.504 1 96.62 25 THR B N 1
ATOM 1569 C CA . THR B 1 25 ? 13.555 18.25 5.812 1 96.62 25 THR B CA 1
ATOM 1570 C C . THR B 1 25 ? 13.086 17.062 6.652 1 96.62 25 THR B C 1
ATOM 1572 O O . THR B 1 25 ? 13.688 16.75 7.68 1 96.62 25 THR B O 1
ATOM 1575 N N . GLY B 1 26 ? 12.078 16.422 6.27 1 95.88 26 GLY B N 1
ATOM 1576 C CA . GLY B 1 26 ? 11.516 15.359 7.082 1 95.88 26 GLY B CA 1
ATOM 1577 C C . GLY B 1 26 ? 11.578 14 6.418 1 95.88 26 GLY B C 1
ATOM 1578 O O . GLY B 1 26 ? 12.102 13.867 5.312 1 95.88 26 GLY B O 1
ATOM 1579 N N . THR B 1 27 ? 11.055 12.953 7.133 1 96.31 27 THR B N 1
ATOM 1580 C CA . THR B 1 27 ? 11.078 11.578 6.641 1 96.31 27 THR B CA 1
ATOM 1581 C C . THR B 1 27 ? 9.68 10.977 6.656 1 96.31 27 THR B C 1
ATOM 1583 O O . THR B 1 27 ? 9.508 9.781 6.41 1 96.31 27 THR B O 1
ATOM 1586 N N . GLY B 1 28 ? 8.727 11.836 6.977 1 95.81 28 GLY B N 1
ATOM 1587 C CA . GLY B 1 28 ? 7.352 11.359 6.953 1 95.81 28 GLY B CA 1
ATOM 1588 C C . GLY B 1 28 ? 6.852 11.039 5.559 1 95.81 28 GLY B C 1
ATOM 1589 O O . GLY B 1 28 ? 6.07 10.109 5.367 1 95.81 28 GLY B O 1
ATOM 1590 N N . SER B 1 29 ? 7.281 11.836 4.633 1 95.81 29 SER B N 1
ATOM 1591 C CA . SER B 1 29 ? 6.992 11.602 3.221 1 95.81 29 SER B CA 1
ATOM 1592 C C . SER B 1 29 ? 8.148 10.875 2.535 1 95.81 29 SER B C 1
ATOM 1594 O O . SER B 1 29 ? 9.312 11.188 2.777 1 95.81 29 SER B O 1
ATOM 1596 N N . TYR B 1 30 ? 7.832 10.008 1.68 1 97.94 30 TYR B N 1
ATOM 1597 C CA . TYR B 1 30 ? 8.859 9.273 0.956 1 97.94 30 TYR B CA 1
ATOM 1598 C C . TYR B 1 30 ? 9.094 9.883 -0.423 1 97.94 30 TYR B C 1
ATOM 1600 O O . TYR B 1 30 ? 9.625 9.219 -1.316 1 97.94 30 TYR B O 1
ATOM 1608 N N . GLU B 1 31 ? 8.617 11.109 -0.592 1 97.81 31 GLU B N 1
ATOM 1609 C CA . GLU B 1 31 ? 9.078 11.953 -1.693 1 97.81 31 GLU B CA 1
ATOM 1610 C C . GLU B 1 31 ? 10.5 12.453 -1.446 1 97.81 31 GLU B C 1
ATOM 1612 O O . GLU B 1 31 ? 10.867 12.766 -0.31 1 97.81 31 GLU B O 1
ATOM 1617 N N . ILE B 1 32 ? 11.266 12.469 -2.51 1 97.31 32 ILE B N 1
ATOM 1618 C CA . ILE B 1 32 ? 12.633 12.961 -2.381 1 97.31 32 ILE B CA 1
ATOM 1619 C C . ILE B 1 32 ? 12.719 14.383 -2.932 1 97.31 32 ILE B C 1
ATOM 1621 O O . ILE B 1 32 ? 13.242 15.281 -2.268 1 97.31 32 ILE B O 1
ATOM 1625 N N . GLU B 1 33 ? 12.234 14.586 -4.105 1 97.88 33 GLU B N 1
ATOM 1626 C CA . GLU B 1 33 ? 12.102 15.914 -4.707 1 97.88 33 GLU B CA 1
ATOM 1627 C C . GLU B 1 33 ? 10.688 16.453 -4.543 1 97.88 33 GLU B C 1
ATOM 1629 O O . GLU B 1 33 ? 9.711 15.789 -4.902 1 97.88 33 GLU B O 1
ATOM 1634 N N . PRO B 1 34 ? 10.586 17.656 -4.055 1 98.5 34 PRO B N 1
ATOM 1635 C CA . PRO B 1 34 ? 9.242 18.203 -3.902 1 98.5 34 PRO B CA 1
ATOM 1636 C C . PRO B 1 34 ? 8.508 18.344 -5.234 1 98.5 34 PRO B C 1
ATOM 1638 O O . PRO B 1 34 ? 9.109 18.734 -6.238 1 98.5 34 PRO B O 1
ATOM 1641 N N . PRO B 1 35 ? 7.297 18 -5.23 1 98.44 35 PRO B N 1
ATOM 1642 C CA . PRO B 1 35 ? 6.508 18.234 -6.438 1 98.44 35 PRO B CA 1
ATOM 1643 C C . PRO B 1 35 ? 6.297 19.734 -6.715 1 98.44 35 PRO B C 1
ATOM 1645 O O . PRO B 1 35 ? 6.391 20.547 -5.797 1 98.44 35 PRO B O 1
ATOM 1648 N N . THR B 1 36 ? 5.984 20 -7.926 1 98.5 36 THR B N 1
ATOM 1649 C CA . THR B 1 36 ? 5.645 21.375 -8.312 1 98.5 36 THR B CA 1
ATOM 1650 C C . THR B 1 36 ? 4.227 21.719 -7.871 1 98.5 36 THR B C 1
ATOM 1652 O O . THR B 1 36 ? 3.445 20.844 -7.516 1 98.5 36 THR B O 1
ATOM 1655 N N . MET B 1 37 ? 3.98 22.969 -7.926 1 98.19 37 MET B N 1
ATOM 1656 C CA . MET B 1 37 ? 2.631 23.422 -7.602 1 98.19 37 MET B CA 1
ATOM 1657 C C . MET B 1 37 ? 1.608 22.812 -8.555 1 98.19 37 MET B C 1
ATOM 1659 O O . MET B 1 37 ? 0.503 22.453 -8.148 1 98.19 37 MET B O 1
ATOM 1663 N N . ASP B 1 38 ? 1.933 22.703 -9.828 1 98.56 38 ASP B N 1
ATOM 1664 C CA . ASP B 1 38 ? 1.04 22.094 -10.812 1 98.56 38 ASP B CA 1
ATOM 1665 C C . ASP B 1 38 ? 0.76 20.625 -10.484 1 98.56 38 ASP B C 1
ATOM 1667 O O . ASP B 1 38 ? -0.378 20.172 -10.602 1 98.56 38 ASP B O 1
ATOM 1671 N N . GLU B 1 39 ? 1.772 19.922 -10.125 1 98.38 39 GLU B N 1
ATOM 1672 C CA . GLU B 1 39 ? 1.612 18.531 -9.727 1 98.38 39 GLU B CA 1
ATOM 1673 C C . GLU B 1 39 ? 0.707 18.406 -8.5 1 98.38 39 GLU B C 1
ATOM 1675 O O . GLU B 1 39 ? -0.171 17.547 -8.461 1 98.38 39 GLU B O 1
ATOM 1680 N N . MET B 1 40 ? 0.931 19.312 -7.555 1 98.62 40 MET B N 1
ATOM 1681 C CA . MET B 1 40 ? 0.114 19.297 -6.344 1 98.62 40 MET B CA 1
ATOM 1682 C C . MET B 1 40 ? -1.343 19.625 -6.668 1 98.62 40 MET B C 1
ATOM 1684 O O . MET B 1 40 ? -2.254 18.969 -6.145 1 98.62 40 MET B O 1
ATOM 1688 N N . ALA B 1 41 ? -1.508 20.562 -7.504 1 98.62 41 ALA B N 1
ATOM 1689 C CA . ALA B 1 41 ? -2.865 20.922 -7.914 1 98.62 41 ALA B CA 1
ATOM 1690 C C . ALA B 1 41 ? -3.58 19.734 -8.547 1 98.62 41 ALA B C 1
ATOM 1692 O O . ALA B 1 41 ? -4.75 19.469 -8.25 1 98.62 41 ALA B O 1
ATOM 1693 N N . LYS B 1 42 ? -2.895 19 -9.398 1 98.38 42 LYS B N 1
ATOM 1694 C CA . LYS B 1 42 ? -3.465 17.828 -10.062 1 98.38 42 LYS B CA 1
ATOM 1695 C C . LYS B 1 42 ? -3.799 16.75 -9.047 1 98.38 42 LYS B C 1
ATOM 1697 O O . LYS B 1 42 ? -4.875 16.141 -9.109 1 98.38 42 LYS B O 1
ATOM 1702 N N . ARG B 1 43 ? -2.914 16.5 -8.102 1 97.94 43 ARG B N 1
ATOM 1703 C CA . ARG B 1 43 ? -3.113 15.484 -7.066 1 97.94 43 ARG B CA 1
ATOM 1704 C C . ARG B 1 43 ? -4.355 15.789 -6.234 1 97.94 43 ARG B C 1
ATOM 1706 O O . ARG B 1 43 ? -5.195 14.914 -6.027 1 97.94 43 ARG B O 1
ATOM 1713 N N . PHE B 1 44 ? -4.445 17 -5.82 1 98.31 44 PHE B N 1
ATOM 1714 C CA . PHE B 1 44 ? -5.531 17.391 -4.926 1 98.31 44 PHE B CA 1
ATOM 1715 C C . PHE B 1 44 ? -6.855 17.438 -5.676 1 98.31 44 PHE B C 1
ATOM 1717 O O . PHE B 1 44 ? -7.906 17.109 -5.121 1 98.31 44 PHE B O 1
ATOM 1724 N N . ALA B 1 45 ? -6.816 17.875 -6.93 1 97.94 45 ALA B N 1
ATOM 1725 C CA . ALA B 1 45 ? -8.023 17.828 -7.754 1 97.94 45 ALA B CA 1
ATOM 1726 C C . ALA B 1 45 ? -8.531 16.406 -7.902 1 97.94 45 ALA B C 1
ATOM 1728 O O . ALA B 1 45 ? -9.734 16.156 -7.875 1 97.94 45 ALA B O 1
ATOM 1729 N N . ALA B 1 46 ? -7.625 15.484 -8.07 1 97.31 46 ALA B N 1
ATOM 1730 C CA . ALA B 1 46 ? -8 14.078 -8.211 1 97.31 46 ALA B CA 1
ATOM 1731 C C . ALA B 1 46 ? -8.68 13.562 -6.949 1 97.31 46 ALA B C 1
ATOM 1733 O O . ALA B 1 46 ? -9.68 12.836 -7.027 1 97.31 46 ALA B O 1
ATOM 1734 N N . PHE B 1 47 ? -8.148 13.906 -5.781 1 96.81 47 PHE B N 1
ATOM 1735 C CA . PHE B 1 47 ? -8.781 13.516 -4.523 1 96.81 47 PHE B CA 1
ATOM 1736 C C . PHE B 1 47 ? -10.18 14.102 -4.414 1 96.81 47 PHE B C 1
ATOM 1738 O O . PHE B 1 47 ? -11.125 13.398 -4.059 1 96.81 47 PHE B O 1
ATOM 1745 N N . ALA B 1 48 ? -10.234 15.383 -4.711 1 96.56 48 ALA B N 1
ATOM 1746 C CA . ALA B 1 48 ? -11.516 16.078 -4.629 1 96.56 48 ALA B CA 1
ATOM 1747 C C . ALA B 1 48 ? -12.531 15.469 -5.59 1 96.56 48 ALA B C 1
ATOM 1749 O O . ALA B 1 48 ? -13.695 15.273 -5.23 1 96.56 48 ALA B O 1
ATOM 1750 N N . ASP B 1 49 ? -12.117 15.156 -6.793 1 96.69 49 ASP B N 1
ATOM 1751 C CA . ASP B 1 49 ? -12.992 14.578 -7.812 1 96.69 49 ASP B CA 1
ATOM 1752 C C . ASP B 1 49 ? -13.523 13.219 -7.371 1 96.69 49 ASP B C 1
ATOM 1754 O O . ASP B 1 49 ? -14.633 12.836 -7.742 1 96.69 49 ASP B O 1
ATOM 1758 N N . GLN B 1 50 ? -12.797 12.539 -6.582 1 96.56 50 GLN B N 1
ATOM 1759 C CA . GLN B 1 50 ? -13.195 11.227 -6.094 1 96.56 50 GLN B CA 1
ATOM 1760 C C . GLN B 1 50 ? -14.164 11.352 -4.922 1 96.56 50 GLN B C 1
ATOM 1762 O O . GLN B 1 50 ? -14.812 10.375 -4.535 1 96.56 50 GLN B O 1
ATOM 1767 N N . GLY B 1 51 ? -14.172 12.547 -4.289 1 97.44 51 GLY B N 1
ATOM 1768 C CA . GLY B 1 51 ? -15.125 12.797 -3.221 1 97.44 51 GLY B CA 1
ATOM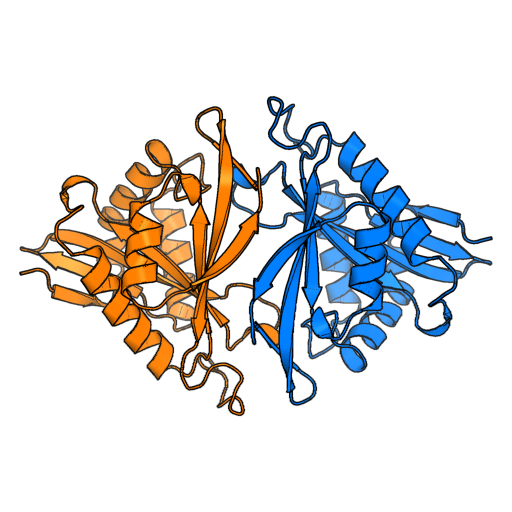 1769 C C . GLY B 1 51 ? -14.508 12.711 -1.838 1 97.44 51 GLY B C 1
ATOM 1770 O O . GLY B 1 51 ? -15.219 12.727 -0.831 1 97.44 51 GLY B O 1
ATOM 1771 N N . PHE B 1 52 ? -13.195 12.641 -1.763 1 98.44 52 PHE B N 1
ATOM 1772 C CA . PHE B 1 52 ? -12.531 12.562 -0.47 1 98.44 52 PHE B CA 1
ATOM 1773 C C . PHE B 1 52 ? -12.539 13.922 0.229 1 98.44 52 PHE B C 1
ATOM 1775 O O . PHE B 1 52 ? -12.422 14.961 -0.421 1 98.44 52 PHE B O 1
ATOM 1782 N N . PRO B 1 53 ? -12.648 13.898 1.519 1 98.19 53 PRO B N 1
ATOM 1783 C CA . PRO B 1 53 ? -12.461 15.148 2.264 1 98.19 53 PRO B CA 1
ATOM 1784 C C . PRO B 1 53 ? -11.016 15.641 2.254 1 98.19 53 PRO B C 1
ATOM 1786 O O . PRO B 1 53 ? -10.094 14.836 2.42 1 98.19 53 PRO B O 1
ATOM 1789 N N . ILE B 1 54 ? -10.859 16.828 2.031 1 98.81 54 ILE B N 1
ATOM 1790 C CA . ILE B 1 54 ? -9.602 17.562 2.154 1 98.81 54 ILE B CA 1
ATOM 1791 C C . ILE B 1 54 ? -9.789 18.766 3.076 1 98.81 54 ILE B C 1
ATOM 1793 O O . ILE B 1 54 ? -10.617 19.641 2.801 1 98.81 54 ILE B O 1
ATOM 1797 N N . LEU B 1 55 ? -8.984 18.75 4.141 1 98.88 55 LEU B N 1
ATOM 1798 C CA . LEU B 1 55 ? -9.188 19.734 5.191 1 98.88 55 LEU B CA 1
ATOM 1799 C C . LEU B 1 55 ? -7.969 20.641 5.34 1 98.88 55 LEU B C 1
ATOM 1801 O O . LEU B 1 55 ? -6.836 20.188 5.16 1 98.88 55 LEU B O 1
ATOM 1805 N N . VAL B 1 56 ? -8.25 21.875 5.766 1 98.75 56 VAL B N 1
ATOM 1806 C CA . VAL B 1 56 ? -7.195 22.828 6.074 1 98.75 56 VAL B CA 1
ATOM 1807 C C . VAL B 1 56 ? -7.445 23.438 7.449 1 98.75 56 VAL B C 1
ATOM 1809 O O . VAL B 1 56 ? -8.586 23.734 7.812 1 98.75 56 VAL B O 1
ATOM 1812 N N . ALA B 1 57 ? -6.371 23.547 8.203 1 98.81 57 ALA B N 1
ATOM 1813 C CA . ALA B 1 57 ? -6.406 24.344 9.43 1 98.81 57 ALA B CA 1
ATOM 1814 C C . ALA B 1 57 ? -5.93 25.766 9.164 1 98.81 57 ALA B C 1
ATOM 1816 O O . ALA B 1 57 ? -4.84 25.984 8.625 1 98.81 57 ALA B O 1
ATOM 1817 N N . GLU B 1 58 ? -6.789 26.703 9.531 1 98.25 58 GLU B N 1
ATOM 1818 C CA . GLU B 1 58 ? -6.48 28.109 9.25 1 98.25 58 GLU B CA 1
ATOM 1819 C C . GLU B 1 58 ? -6.566 28.953 10.516 1 98.25 58 GLU B C 1
ATOM 1821 O O . GLU B 1 58 ? -7.461 28.766 11.336 1 98.25 58 GLU B O 1
ATOM 1826 N N . ALA B 1 59 ? -5.594 29.812 10.688 1 96.62 59 ALA B N 1
ATOM 1827 C CA . ALA B 1 59 ? -5.633 30.859 11.703 1 96.62 59 ALA B CA 1
ATOM 1828 C C . ALA B 1 59 ? -5.168 32.188 11.133 1 96.62 59 ALA B C 1
ATOM 1830 O O . ALA B 1 59 ? -4.129 32.281 10.469 1 96.62 59 ALA B O 1
ATOM 1831 N N . ASP B 1 60 ? -5.973 33.25 11.406 1 93.75 60 ASP B N 1
ATOM 1832 C CA . ASP B 1 60 ? -5.641 34.625 10.984 1 93.75 60 ASP B CA 1
ATOM 1833 C C . ASP B 1 60 ? -5.363 34.656 9.484 1 93.75 60 ASP B C 1
ATOM 1835 O O . ASP B 1 60 ? -4.371 35.25 9.055 1 93.75 60 ASP B O 1
ATOM 1839 N N . GLY B 1 61 ? -6.047 33.844 8.727 1 91.56 61 GLY B N 1
ATOM 1840 C CA . GLY B 1 61 ? -5.984 33.875 7.273 1 91.56 61 GLY B CA 1
ATOM 1841 C C . GLY B 1 61 ? -4.844 33.062 6.711 1 91.56 61 GLY B C 1
ATOM 1842 O O . GLY B 1 61 ? -4.629 33.031 5.5 1 91.56 61 GLY B O 1
ATOM 1843 N N . AR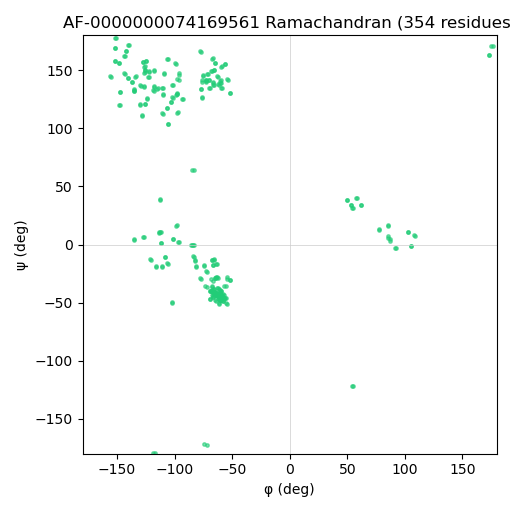G B 1 62 ? -4.191 32.344 7.629 1 94.69 62 ARG B N 1
ATOM 1844 C CA . ARG B 1 62 ? -3.051 31.547 7.195 1 94.69 62 ARG B CA 1
ATOM 1845 C C . ARG B 1 62 ? -3.334 30.062 7.375 1 94.69 62 ARG B C 1
ATOM 1847 O O . ARG B 1 62 ? -3.85 29.641 8.414 1 94.69 62 ARG B O 1
ATOM 1854 N N . VAL B 1 63 ? -3 29.344 6.344 1 97.88 63 VAL B N 1
ATOM 1855 C CA . VAL B 1 63 ? -3.094 27.891 6.441 1 97.88 63 VAL B CA 1
ATOM 1856 C C . VAL B 1 63 ? -1.93 27.344 7.27 1 97.88 63 VAL B C 1
ATOM 1858 O O . VAL B 1 63 ? -0.765 27.609 6.957 1 97.88 63 VAL B O 1
ATOM 1861 N N . LEU B 1 64 ? -2.242 26.578 8.281 1 98.5 64 LEU B N 1
ATOM 1862 C CA . LEU B 1 64 ? -1.25 26.094 9.234 1 98.5 64 LEU B CA 1
ATOM 1863 C C . LEU B 1 64 ? -0.961 24.609 9.008 1 98.5 64 LEU B C 1
ATOM 1865 O O . LEU B 1 64 ? 0.031 24.078 9.516 1 98.5 64 LEU B O 1
ATOM 1869 N N . GLY B 1 65 ? -1.795 23.922 8.312 1 98.75 65 GLY B N 1
ATOM 1870 C CA . GLY B 1 65 ? -1.715 22.5 8.031 1 98.75 65 GLY B CA 1
ATOM 1871 C C . GLY B 1 65 ? -2.908 21.984 7.254 1 98.75 65 GLY B C 1
ATOM 1872 O O . GLY B 1 65 ? -3.865 22.719 7.004 1 98.75 65 GLY B O 1
ATOM 1873 N N . TYR B 1 66 ? -2.775 20.766 6.832 1 98.88 66 TYR B N 1
ATOM 1874 C CA . TYR B 1 66 ? -3.857 20.141 6.074 1 98.88 66 TYR B CA 1
ATOM 1875 C C . TYR B 1 66 ? -3.857 18.625 6.27 1 98.88 66 TYR B C 1
ATOM 1877 O O . TYR B 1 66 ? -2.861 18.047 6.715 1 98.88 66 TYR B O 1
ATOM 1885 N N . ALA B 1 67 ? -4.945 18.047 6.043 1 98.88 67 ALA B N 1
ATOM 1886 C CA . ALA B 1 67 ? -5.141 16.594 6.098 1 98.88 67 ALA B CA 1
ATOM 1887 C C . ALA B 1 67 ? -6.117 16.141 5.016 1 98.88 67 ALA B C 1
ATOM 1889 O O . ALA B 1 67 ? -7.031 16.875 4.641 1 98.88 67 ALA B O 1
ATOM 1890 N N . TYR B 1 68 ? -5.895 14.992 4.539 1 98.75 68 TYR B N 1
ATOM 1891 C CA . TYR B 1 68 ? -6.801 14.398 3.562 1 98.75 68 TYR B CA 1
ATOM 1892 C C . TYR B 1 68 ? -6.77 12.883 3.643 1 98.75 68 TYR B C 1
ATOM 1894 O O . TYR B 1 68 ? -5.98 12.305 4.395 1 98.75 68 TYR B O 1
ATOM 1902 N N . ALA B 1 69 ? -7.648 12.297 3.006 1 98.44 69 ALA B N 1
ATOM 1903 C CA . ALA B 1 69 ? -7.68 10.844 2.873 1 98.44 69 ALA B CA 1
ATOM 1904 C C . ALA B 1 69 ? -7.719 10.43 1.404 1 98.44 69 ALA B C 1
ATOM 1906 O O . ALA B 1 69 ? -8.062 11.227 0.534 1 98.44 69 ALA B O 1
ATOM 1907 N N . SER B 1 70 ? -7.34 9.305 1.149 1 97.94 70 SER B N 1
ATOM 1908 C CA . SER B 1 70 ? -7.418 8.648 -0.15 1 97.94 70 SER B CA 1
ATOM 1909 C C . SER B 1 70 ? -7.531 7.133 0.006 1 97.94 70 SER B C 1
ATOM 1911 O O . SER B 1 70 ? -7.594 6.621 1.126 1 97.94 70 SER B O 1
ATOM 1913 N N . TYR B 1 71 ? -7.656 6.496 -1.087 1 96.81 71 TYR B N 1
ATOM 1914 C CA . TYR B 1 71 ? -7.645 5.039 -1.009 1 96.81 71 TYR B CA 1
ATOM 1915 C C . TYR B 1 71 ? -6.254 4.527 -0.653 1 96.81 71 TYR B C 1
ATOM 1917 O O . TYR B 1 71 ? -5.246 5.062 -1.123 1 96.81 71 TYR B O 1
ATOM 1925 N N . PHE B 1 72 ? -6.246 3.514 0.163 1 96.75 72 PHE B N 1
ATOM 1926 C CA . PHE B 1 72 ? -5 2.824 0.476 1 96.75 72 PHE B CA 1
ATOM 1927 C C . PHE B 1 72 ? -4.484 2.059 -0.737 1 96.75 72 PHE B C 1
ATOM 1929 O O . PHE B 1 72 ? -3.295 2.107 -1.049 1 96.75 72 PHE B O 1
ATOM 1936 N N . ARG B 1 73 ? -5.316 1.35 -1.358 1 97.06 73 ARG B N 1
ATOM 1937 C CA . ARG B 1 73 ? -5.117 0.598 -2.594 1 97.06 73 ARG B CA 1
ATOM 1938 C C . ARG B 1 73 ? -6.355 0.668 -3.48 1 97.06 73 ARG B C 1
ATOM 1940 O O . ARG B 1 73 ? -7.441 1.022 -3.016 1 97.06 73 ARG B O 1
ATOM 1947 N N . VAL B 1 74 ? -6.203 0.254 -4.742 1 93.62 74 VAL B N 1
ATOM 1948 C CA . VAL B 1 74 ? -7.242 0.672 -5.676 1 93.62 74 VAL B CA 1
ATOM 1949 C C . VAL B 1 74 ? -8.102 -0.529 -6.066 1 93.62 74 VAL B C 1
ATOM 1951 O O . VAL B 1 74 ? -9.148 -0.373 -6.695 1 93.62 74 VAL B O 1
ATOM 1954 N N . ARG B 1 75 ? -7.734 -1.737 -5.75 1 96.88 75 ARG B N 1
ATOM 1955 C CA . ARG B 1 75 ? -8.609 -2.857 -6.086 1 96.88 75 ARG B CA 1
ATOM 1956 C C . ARG B 1 75 ? -9.945 -2.742 -5.363 1 96.88 75 ARG B C 1
ATOM 1958 O O . ARG B 1 75 ? -9.992 -2.365 -4.191 1 96.88 75 ARG B O 1
ATOM 1965 N N . PRO B 1 76 ? -11.039 -3.119 -5.918 1 96.94 76 PRO B N 1
ATOM 1966 C CA . PRO B 1 76 ? -12.383 -2.773 -5.449 1 96.94 76 PRO B CA 1
ATOM 1967 C C . PRO B 1 76 ? -12.688 -3.342 -4.066 1 96.94 76 PRO B C 1
ATOM 1969 O O . PRO B 1 76 ? -13.484 -2.762 -3.32 1 96.94 76 PRO B O 1
ATOM 1972 N N . ALA B 1 77 ? -12.094 -4.418 -3.717 1 97.56 77 ALA B N 1
ATOM 1973 C CA . ALA B 1 77 ? -12.406 -4.988 -2.41 1 97.56 77 ALA B CA 1
ATOM 1974 C C . ALA B 1 77 ? -11.922 -4.086 -1.282 1 97.56 77 ALA B C 1
ATOM 1976 O O . ALA B 1 77 ? -12.375 -4.203 -0.142 1 97.56 77 ALA B O 1
ATOM 1977 N N . TYR B 1 78 ? -11.008 -3.162 -1.601 1 98.12 78 TYR B N 1
ATOM 1978 C CA . TYR B 1 78 ? -10.438 -2.252 -0.617 1 98.12 78 TYR B CA 1
ATOM 1979 C C . TYR B 1 78 ? -11.344 -1.046 -0.395 1 98.12 78 TYR B C 1
ATOM 1981 O O . TYR B 1 78 ? -11.039 -0.179 0.429 1 98.12 78 TYR B O 1
ATOM 1989 N N . ARG B 1 79 ? -12.438 -0.902 -1.013 1 97.56 79 ARG B N 1
ATOM 1990 C CA . ARG B 1 79 ? -13.133 0.369 -1.207 1 97.56 79 ARG B CA 1
ATOM 1991 C C . ARG B 1 79 ? -13.617 0.937 0.122 1 97.56 79 ARG B C 1
ATOM 1993 O O . ARG B 1 79 ? -13.945 2.121 0.215 1 97.56 79 ARG B O 1
ATOM 2000 N N . TRP B 1 80 ? -13.625 0.172 1.247 1 98.12 80 TRP B N 1
ATOM 2001 C CA . TRP B 1 80 ? -14.062 0.682 2.543 1 98.12 80 TRP B CA 1
ATOM 2002 C C . TRP B 1 80 ? -12.867 1.028 3.424 1 98.12 80 TRP B C 1
ATOM 2004 O O . TRP B 1 80 ? -13.031 1.364 4.598 1 98.12 80 TRP B O 1
ATOM 2014 N N . LEU B 1 81 ? -11.633 0.924 2.906 1 98.44 81 LEU B N 1
ATOM 2015 C CA . LEU B 1 81 ? -10.391 1.272 3.594 1 98.44 81 LEU B CA 1
ATOM 2016 C C . LEU B 1 81 ? -9.805 2.564 3.035 1 98.44 81 LEU B C 1
ATOM 2018 O O . LEU B 1 81 ? -9.445 2.631 1.856 1 98.44 81 LEU B O 1
ATOM 2022 N N . ALA B 1 82 ? -9.703 3.576 3.855 1 98.62 82 ALA B N 1
ATOM 2023 C CA . ALA B 1 82 ? -9.055 4.828 3.477 1 98.62 82 ALA B CA 1
ATOM 2024 C C . ALA B 1 82 ? -7.691 4.961 4.148 1 98.62 82 ALA B C 1
ATOM 2026 O O . ALA B 1 82 ? -7.402 4.262 5.121 1 98.62 82 ALA B O 1
ATOM 2027 N N . GLU B 1 83 ? -6.867 5.754 3.635 1 98.69 83 GLU B N 1
ATOM 2028 C CA . GLU B 1 83 ? -5.574 6.152 4.176 1 98.69 83 GLU B CA 1
ATOM 2029 C C . GLU B 1 83 ? -5.523 7.652 4.445 1 98.69 83 GLU B C 1
ATOM 2031 O O . GLU B 1 83 ? -5.941 8.453 3.604 1 98.69 83 GLU B O 1
ATOM 2036 N N . ASP B 1 84 ? -5.07 8.023 5.594 1 98.75 84 ASP B N 1
ATOM 2037 C CA . ASP B 1 84 ? -5.02 9.453 5.898 1 98.75 84 ASP B CA 1
ATOM 2038 C C . ASP B 1 84 ? -3.615 10.008 5.676 1 98.75 84 ASP B C 1
ATOM 2040 O O . ASP B 1 84 ? -2.633 9.266 5.699 1 98.75 84 ASP B O 1
ATOM 2044 N N . SER B 1 85 ? -3.535 11.281 5.426 1 98.31 85 SER B N 1
ATOM 2045 C CA . SER B 1 85 ? -2.32 12.086 5.336 1 98.31 85 SER B CA 1
ATOM 2046 C C . SER B 1 85 ? -2.484 13.422 6.055 1 98.31 85 SER B C 1
ATOM 2048 O O . SER B 1 85 ? -3.555 14.031 6 1 98.31 85 SER B O 1
ATOM 2050 N N . ILE B 1 86 ? -1.425 13.828 6.738 1 98.38 86 ILE B N 1
ATOM 2051 C CA . ILE B 1 86 ? -1.512 15.062 7.512 1 98.38 86 ILE B CA 1
ATOM 2052 C C . ILE B 1 86 ? -0.15 15.758 7.535 1 98.38 86 ILE B C 1
ATOM 2054 O O . ILE B 1 86 ? 0.875 15.109 7.777 1 98.38 86 ILE B O 1
ATOM 2058 N N . TYR B 1 87 ? -0.143 17 7.258 1 98.38 87 TYR B N 1
ATOM 2059 C CA . TYR B 1 87 ? 1.058 17.828 7.277 1 98.38 87 TYR B CA 1
ATOM 2060 C C . TYR B 1 87 ? 0.794 19.156 7.973 1 98.38 87 TYR B C 1
ATOM 2062 O O . TYR B 1 87 ? -0.227 19.797 7.727 1 98.38 87 TYR B O 1
ATOM 2070 N N . ILE B 1 88 ? 1.68 19.484 8.812 1 98.06 88 ILE B N 1
ATOM 2071 C CA . ILE B 1 88 ? 1.589 20.719 9.594 1 98.06 88 ILE B CA 1
ATOM 2072 C C . ILE B 1 88 ? 2.773 21.625 9.273 1 98.06 88 ILE B C 1
ATOM 2074 O O . ILE B 1 88 ? 3.91 21.156 9.164 1 98.06 88 ILE B O 1
ATOM 2078 N N . ALA B 1 89 ? 2.469 22.891 9.109 1 98.06 89 ALA B N 1
ATOM 2079 C CA . ALA B 1 89 ? 3.559 23.844 8.93 1 98.06 89 ALA B CA 1
ATOM 2080 C C . ALA B 1 89 ? 4.574 23.75 10.062 1 98.06 89 ALA B C 1
ATOM 2082 O O . ALA B 1 89 ? 4.199 23.578 11.227 1 98.06 89 ALA B O 1
ATOM 2083 N N . PRO B 1 90 ? 5.848 23.906 9.734 1 95.5 90 PRO B N 1
ATOM 2084 C CA . PRO B 1 90 ? 6.883 23.719 10.75 1 95.5 90 PRO B CA 1
ATOM 2085 C C . PRO B 1 90 ? 6.684 24.641 11.961 1 95.5 90 PRO B C 1
ATOM 2087 O O . PRO B 1 90 ? 6.898 24.219 13.102 1 95.5 90 PRO B O 1
ATOM 2090 N N . ASP B 1 91 ? 6.234 25.812 11.781 1 94.81 91 ASP B N 1
ATOM 2091 C CA . ASP B 1 91 ? 6.109 26.781 12.852 1 94.81 91 ASP B CA 1
ATOM 2092 C C . ASP B 1 91 ? 4.789 26.609 13.602 1 94.81 91 ASP B C 1
ATOM 2094 O O . ASP B 1 91 ? 4.52 27.328 14.57 1 94.81 91 ASP B O 1
ATOM 2098 N N . ALA B 1 92 ? 4 25.688 13.195 1 95.62 92 ALA B N 1
ATOM 2099 C CA . ALA B 1 92 ? 2.703 25.453 13.828 1 95.62 92 ALA B CA 1
ATOM 2100 C C . ALA B 1 92 ? 2.684 24.125 14.57 1 95.62 92 ALA B C 1
ATOM 2102 O O . ALA B 1 92 ? 1.681 23.766 15.195 1 95.62 92 ALA B O 1
ATOM 2103 N N . LYS B 1 93 ? 3.766 23.422 14.562 1 93.38 93 LYS B N 1
ATOM 2104 C CA . LYS B 1 93 ? 3.846 22.125 15.227 1 93.38 93 LYS B CA 1
ATOM 2105 C C . LYS B 1 93 ? 3.762 22.281 16.75 1 93.38 93 LYS B C 1
ATOM 2107 O O . LYS B 1 93 ? 4.219 23.281 17.297 1 93.38 93 LYS B O 1
ATOM 2112 N N . GLY B 1 94 ? 3.207 21.266 17.328 1 91.25 94 GLY B N 1
ATOM 2113 C CA . GLY B 1 94 ? 3.145 21.25 18.781 1 91.25 94 GLY B CA 1
ATOM 2114 C C . GLY B 1 94 ? 2.049 22.156 19.328 1 91.25 94 GLY B C 1
ATOM 2115 O O . GLY B 1 94 ? 2.027 22.453 20.531 1 91.25 94 GLY B O 1
ATOM 2116 N N . GLN B 1 95 ? 1.152 22.609 18.5 1 93.38 95 GLN B N 1
ATOM 2117 C CA . GLN B 1 95 ? 0.116 23.547 18.922 1 93.38 95 GLN B CA 1
ATOM 2118 C C . GLN B 1 95 ? -1.267 22.906 18.844 1 93.38 95 GLN B C 1
ATOM 2120 O O . GLN B 1 95 ? -2.283 23.594 18.875 1 93.38 95 GLN B O 1
ATOM 2125 N N . GLY B 1 96 ? -1.284 21.625 18.641 1 95.06 96 GLY B N 1
ATOM 2126 C CA . GLY B 1 96 ? -2.547 20.906 18.656 1 95.06 96 GLY B CA 1
ATOM 2127 C C . GLY B 1 96 ? -3.244 20.891 17.312 1 95.06 96 GLY B C 1
ATOM 2128 O O . GLY B 1 96 ? -4.336 20.344 17.172 1 95.06 96 GLY B O 1
ATOM 2129 N N . ILE B 1 97 ? -2.652 21.438 16.297 1 97.25 97 ILE B N 1
ATOM 2130 C CA . ILE B 1 97 ? -3.242 21.562 14.961 1 97.25 97 ILE B CA 1
ATOM 2131 C C . ILE B 1 97 ? -3.453 20.172 14.367 1 97.25 97 ILE B C 1
ATOM 2133 O O . ILE B 1 97 ? -4.492 19.906 13.75 1 97.25 97 ILE B O 1
ATOM 2137 N N . GLY B 1 98 ? -2.52 19.312 14.531 1 97.62 98 GLY B N 1
ATOM 2138 C CA . GLY B 1 98 ? -2.629 17.953 14.016 1 97.62 98 GLY B CA 1
ATOM 2139 C C . GLY B 1 98 ? -3.82 17.203 14.57 1 97.62 98 GLY B C 1
ATOM 2140 O O . GLY B 1 98 ? -4.562 16.562 13.82 1 97.62 98 GLY B O 1
ATOM 2141 N N . LYS B 1 99 ? -3.963 17.297 15.836 1 97.75 99 LYS B N 1
ATOM 2142 C CA . LYS B 1 99 ? -5.07 16.609 16.484 1 97.75 99 LYS B CA 1
ATOM 2143 C C . LYS B 1 99 ? -6.414 17.141 16 1 97.75 99 LYS B C 1
ATOM 2145 O O . LYS B 1 99 ? -7.348 16.375 15.766 1 97.75 99 LYS B O 1
ATOM 2150 N N . LEU B 1 100 ? -6.496 18.453 15.883 1 98.06 100 LEU B N 1
ATOM 2151 C CA . LEU B 1 100 ? -7.715 19.078 15.391 1 98.06 100 LEU B CA 1
ATOM 2152 C C . LEU B 1 100 ? -8.047 18.594 13.984 1 98.06 100 LEU B C 1
ATOM 2154 O O . LEU B 1 100 ? -9.188 18.219 13.703 1 98.06 100 LEU B O 1
ATOM 2158 N N . LEU B 1 101 ? -7.09 18.562 13.109 1 98.75 101 LEU B N 1
ATOM 2159 C CA . LEU B 1 101 ? -7.262 18.156 11.719 1 98.75 101 LEU B CA 1
ATOM 2160 C C . LEU B 1 101 ? -7.652 16.672 11.641 1 98.75 101 LEU B C 1
ATOM 2162 O O . LEU B 1 101 ? -8.625 16.328 10.969 1 98.75 101 LEU B O 1
ATOM 2166 N N . LEU B 1 102 ? -6.926 15.844 12.359 1 98.75 102 LEU B N 1
ATOM 2167 C CA . LEU B 1 102 ? -7.133 14.398 12.25 1 98.75 102 LEU B CA 1
ATOM 2168 C C . LEU B 1 102 ? -8.477 14 12.852 1 98.75 102 LEU B C 1
ATOM 2170 O O . LEU B 1 102 ? -9.172 13.133 12.305 1 98.75 102 LEU B O 1
ATOM 2174 N N . ARG B 1 103 ? -8.844 14.586 13.953 1 98.75 103 ARG B N 1
ATOM 2175 C CA . ARG B 1 103 ? -10.141 14.312 14.547 1 98.75 103 ARG B CA 1
ATOM 2176 C C . ARG B 1 103 ? -11.273 14.617 13.562 1 98.75 103 ARG B C 1
ATOM 2178 O O . ARG B 1 103 ? -12.203 13.828 13.414 1 98.75 103 ARG B O 1
ATOM 2185 N N . GLU B 1 104 ? -11.164 15.781 12.945 1 98.88 104 GLU B N 1
ATOM 2186 C CA . GLU B 1 104 ? -12.18 16.156 11.961 1 98.88 104 GLU B CA 1
ATOM 2187 C C . GLU B 1 104 ? -12.164 15.219 10.766 1 98.88 104 GLU B C 1
ATOM 2189 O O . GLU B 1 104 ? -13.211 14.828 10.258 1 98.88 104 GLU B O 1
ATOM 2194 N N . LEU B 1 105 ? -11 14.844 10.281 1 98.88 105 LEU B N 1
ATOM 2195 C CA . LEU B 1 105 ? -10.891 13.93 9.148 1 98.88 105 LEU B CA 1
ATOM 2196 C C . LEU B 1 105 ? -11.531 12.578 9.477 1 98.88 105 LEU B C 1
ATOM 2198 O O . LEU B 1 105 ? -12.242 12.016 8.648 1 98.88 105 LEU B O 1
ATOM 2202 N N . ILE B 1 106 ? -11.273 12.078 10.656 1 98.88 106 ILE B N 1
ATOM 2203 C CA . ILE B 1 106 ? -11.852 10.812 11.109 1 98.88 106 ILE B CA 1
ATOM 2204 C C . ILE B 1 106 ? -13.375 10.906 11.078 1 98.88 106 ILE B C 1
ATOM 2206 O O . ILE B 1 106 ? -14.047 9.992 10.586 1 98.88 106 ILE B O 1
ATOM 2210 N N . ALA B 1 107 ? -13.867 12.016 11.578 1 98.88 107 ALA B N 1
ATOM 2211 C CA . ALA B 1 107 ? -15.32 12.211 11.594 1 98.88 107 ALA B CA 1
ATOM 2212 C C . ALA B 1 107 ? -15.891 12.195 10.18 1 98.88 107 ALA B C 1
ATOM 2214 O O . ALA B 1 107 ? -16.906 11.547 9.914 1 98.88 107 ALA B O 1
ATOM 2215 N N . ARG B 1 108 ? -15.25 12.906 9.242 1 98.75 108 ARG B N 1
ATOM 2216 C CA . ARG B 1 108 ? -15.727 13.016 7.863 1 98.75 108 ARG B CA 1
ATOM 2217 C C . ARG B 1 108 ? -15.656 11.664 7.152 1 98.75 108 ARG B C 1
ATOM 2219 O O . ARG B 1 108 ? -16.594 11.273 6.461 1 98.75 108 ARG B O 1
ATOM 2226 N N . ILE B 1 109 ? -14.594 10.984 7.305 1 98.62 109 ILE B N 1
ATOM 2227 C CA . ILE B 1 109 ? -14.383 9.695 6.656 1 98.62 109 ILE B CA 1
ATOM 2228 C C . ILE B 1 109 ? -15.391 8.68 7.195 1 98.62 109 ILE B C 1
ATOM 2230 O O . ILE B 1 109 ? -15.945 7.887 6.434 1 98.62 109 ILE B O 1
ATOM 2234 N N . SER B 1 110 ? -15.617 8.734 8.484 1 98.5 110 SER B N 1
ATOM 2235 C CA . SER B 1 110 ? -16.609 7.855 9.102 1 98.5 110 SER B CA 1
ATOM 2236 C C . SER B 1 110 ? -18 8.125 8.555 1 98.5 110 SER B C 1
ATOM 2238 O O . SER B 1 110 ? -18.75 7.195 8.234 1 98.5 110 SER B O 1
ATOM 2240 N N . ALA B 1 111 ? -18.312 9.344 8.406 1 98.19 111 ALA B N 1
ATOM 2241 C CA . ALA B 1 111 ? -19.641 9.742 7.926 1 98.19 111 ALA B CA 1
ATOM 2242 C C . ALA B 1 111 ? -19.859 9.273 6.492 1 98.19 111 ALA B C 1
ATOM 2244 O O . ALA B 1 111 ? -21 9.008 6.094 1 98.19 111 ALA B O 1
ATOM 2245 N N . LEU B 1 112 ? -18.844 9.148 5.699 1 98 112 LEU B N 1
ATOM 2246 C CA . LEU B 1 112 ? -18.938 8.703 4.312 1 98 112 LEU B CA 1
ATOM 2247 C C . LEU B 1 112 ? -19.203 7.203 4.238 1 98 112 LEU B C 1
ATOM 2249 O O . LEU B 1 112 ? -19.578 6.688 3.186 1 98 112 LEU B O 1
ATOM 2253 N N . GLY B 1 113 ? -18.922 6.504 5.375 1 98 113 GLY B N 1
ATOM 2254 C CA . GLY B 1 113 ? -19.266 5.09 5.414 1 98 113 GLY B CA 1
ATOM 2255 C C . GLY B 1 113 ? -18.047 4.184 5.359 1 98 113 GLY B C 1
ATOM 2256 O O . GLY B 1 113 ? -18.172 2.965 5.238 1 98 113 GLY B O 1
ATOM 2257 N N . PHE B 1 114 ? -16.875 4.742 5.438 1 98.62 114 PHE B N 1
ATOM 2258 C CA . PHE B 1 114 ? -15.68 3.91 5.488 1 98.62 114 PHE B CA 1
ATOM 2259 C C . PHE B 1 114 ? -15.664 3.072 6.762 1 98.62 114 PHE B C 1
ATOM 2261 O O . PHE B 1 114 ? -16.25 3.459 7.773 1 98.62 114 PHE B O 1
ATOM 2268 N N . ARG B 1 115 ? -14.938 1.975 6.695 1 98.56 115 ARG B N 1
ATOM 2269 C CA . ARG B 1 115 ? -14.969 1.011 7.789 1 98.56 115 ARG B CA 1
ATOM 2270 C C . ARG B 1 115 ? -13.602 0.887 8.453 1 98.56 115 ARG B C 1
ATOM 2272 O O . ARG B 1 115 ? -13.492 0.347 9.555 1 98.56 115 ARG B O 1
ATOM 2279 N N . GLN B 1 116 ? -12.586 1.301 7.781 1 98.69 116 GLN B N 1
ATOM 2280 C CA . GLN B 1 116 ? -11.219 1.338 8.289 1 98.69 116 GLN B CA 1
ATOM 2281 C C . GLN B 1 116 ? -10.5 2.605 7.832 1 98.69 116 GLN B C 1
ATOM 2283 O O . GLN B 1 116 ? -10.68 3.055 6.699 1 98.69 116 GLN B O 1
ATOM 2288 N N . LEU B 1 117 ? -9.68 3.154 8.656 1 98.94 117 LEU B N 1
ATOM 2289 C CA . LEU B 1 117 ? -8.742 4.215 8.312 1 98.94 117 LEU B CA 1
ATOM 2290 C C . LEU B 1 117 ? -7.312 3.809 8.672 1 98.94 117 LEU B C 1
ATOM 2292 O O . LEU B 1 117 ? -7.051 3.381 9.805 1 98.94 117 LEU B O 1
ATOM 2296 N N . LEU B 1 118 ? -6.461 3.885 7.723 1 98.94 118 LEU B N 1
ATOM 2297 C CA . LEU B 1 118 ? -5.07 3.457 7.863 1 98.94 118 LEU B CA 1
ATOM 2298 C C . LEU B 1 118 ? -4.129 4.656 7.84 1 98.94 118 LEU B C 1
ATOM 2300 O O . LEU B 1 118 ? -4.297 5.566 7.027 1 98.94 118 LEU B O 1
ATOM 2304 N N . ALA B 1 119 ? -3.229 4.672 8.711 1 98.75 119 ALA B N 1
ATOM 2305 C CA . ALA B 1 119 ? -2.084 5.578 8.641 1 98.75 119 ALA B CA 1
ATOM 2306 C C . ALA B 1 119 ? -0.83 4.844 8.18 1 98.75 119 ALA B C 1
ATOM 2308 O O . ALA B 1 119 ? -0.453 3.82 8.758 1 98.75 119 ALA B O 1
ATOM 2309 N N . VAL B 1 120 ? -0.235 5.266 7.152 1 98.5 120 VAL B N 1
ATOM 2310 C CA . VAL B 1 120 ? 1.049 4.785 6.652 1 98.5 120 VAL B CA 1
ATOM 2311 C C . VAL B 1 120 ? 2.139 5.812 6.949 1 98.5 120 VAL B C 1
ATOM 2313 O O . VAL B 1 120 ? 2.248 6.828 6.262 1 98.5 120 VAL B O 1
ATOM 2316 N N . ILE B 1 121 ? 2.934 5.531 7.934 1 97.94 121 ILE B N 1
ATOM 2317 C CA . ILE B 1 121 ? 3.807 6.535 8.531 1 97.94 121 ILE B CA 1
ATOM 2318 C C . ILE B 1 121 ? 5.262 6.23 8.18 1 97.94 121 ILE B C 1
ATOM 2320 O O . ILE B 1 121 ? 5.82 5.234 8.641 1 97.94 121 ILE B O 1
ATOM 2324 N N . GLY B 1 122 ? 5.82 7.078 7.395 1 97.12 122 GLY B N 1
ATOM 2325 C CA . GLY B 1 122 ? 7.246 6.969 7.125 1 97.12 122 GLY B CA 1
ATOM 2326 C C . GLY B 1 122 ? 8.109 7.246 8.344 1 97.12 122 GLY B C 1
ATOM 2327 O O . GLY B 1 122 ? 7.805 8.141 9.133 1 97.12 122 GLY B O 1
ATOM 2328 N N . ASP B 1 123 ? 9.141 6.465 8.492 1 96.19 123 ASP B N 1
ATOM 2329 C CA . ASP B 1 123 ? 10.102 6.59 9.578 1 96.19 123 ASP B CA 1
ATOM 2330 C C . ASP B 1 123 ? 9.414 6.488 10.938 1 96.19 123 ASP B C 1
ATOM 2332 O O . ASP B 1 123 ? 9.711 7.266 11.852 1 96.19 123 ASP B O 1
ATOM 2336 N N . GLY B 1 124 ? 8.484 5.602 11.008 1 86.31 124 GLY B N 1
ATOM 2337 C CA . GLY B 1 124 ? 7.633 5.473 12.188 1 86.31 124 GLY B CA 1
ATOM 2338 C C . GLY B 1 124 ? 8.422 5.352 13.477 1 86.31 124 GLY B C 1
ATOM 2339 O O . GLY B 1 124 ? 7.961 5.793 14.531 1 86.31 124 GLY B O 1
ATOM 2340 N N . GLU B 1 125 ? 9.586 4.793 13.445 1 84.38 125 GLU B N 1
ATOM 2341 C CA . GLU B 1 125 ? 10.406 4.648 14.641 1 84.38 125 GLU B CA 1
ATOM 2342 C C . GLU B 1 125 ? 10.898 6.004 15.141 1 84.38 125 GLU B C 1
ATOM 2344 O O . GLU B 1 125 ? 11.023 6.215 16.344 1 84.38 125 GLU B O 1
ATOM 2349 N N . HIS B 1 126 ? 11.062 6.883 14.203 1 85.81 126 HIS B N 1
ATOM 2350 C CA . HIS B 1 126 ? 11.609 8.188 14.562 1 85.81 126 HIS B CA 1
ATOM 2351 C C . HIS B 1 126 ? 10.555 9.281 14.414 1 85.81 126 HIS B C 1
ATOM 2353 O O . HIS B 1 126 ? 10.742 10.398 14.906 1 85.81 126 HIS B O 1
ATOM 2359 N N . ASN B 1 127 ? 9.555 8.984 13.672 1 90.75 127 ASN B N 1
ATOM 2360 C CA . ASN B 1 127 ? 8.422 9.898 13.57 1 90.75 127 ASN B CA 1
ATOM 2361 C C . ASN B 1 127 ? 7.441 9.703 14.727 1 90.75 127 ASN B C 1
ATOM 2363 O O . ASN B 1 127 ? 6.273 9.383 14.508 1 90.75 127 ASN B O 1
ATOM 2367 N N . ILE B 1 128 ? 7.93 9.992 15.891 1 90.69 128 ILE B N 1
ATOM 2368 C CA . ILE B 1 128 ? 7.23 9.742 17.141 1 90.69 128 ILE B CA 1
ATOM 2369 C C . ILE B 1 128 ? 5.984 10.625 17.234 1 90.69 128 ILE B C 1
ATOM 2371 O O . ILE B 1 128 ? 4.945 10.188 17.734 1 90.69 128 ILE B O 1
ATOM 2375 N N . GLY B 1 129 ? 6.148 11.844 16.75 1 92.56 129 GLY B N 1
ATOM 2376 C CA . GLY B 1 129 ? 5.023 12.766 16.781 1 92.56 129 GLY B CA 1
ATOM 2377 C C . GLY B 1 129 ? 3.803 12.242 16.047 1 92.56 129 GLY B C 1
A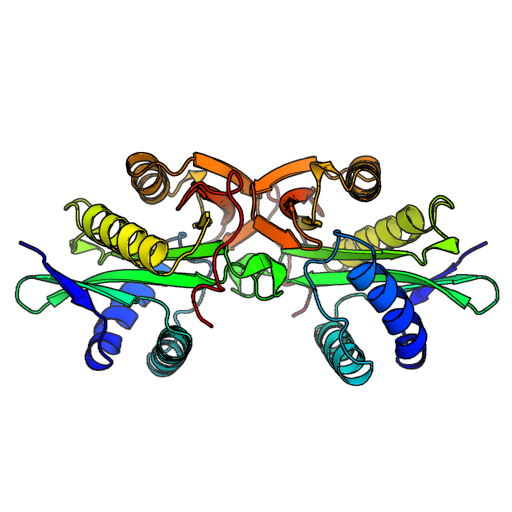TOM 2378 O O . GLY B 1 129 ? 2.693 12.266 16.578 1 92.56 129 GLY B O 1
ATOM 2379 N N . SER B 1 130 ? 4.008 11.766 14.836 1 95.62 130 SER B N 1
ATOM 2380 C CA . SER B 1 130 ? 2.9 11.234 14.047 1 95.62 130 SER B CA 1
ATOM 2381 C C . SER B 1 130 ? 2.297 10 14.695 1 95.62 130 SER B C 1
ATOM 2383 O O . SER B 1 130 ? 1.074 9.859 14.758 1 95.62 130 SER B O 1
ATOM 2385 N N . VAL B 1 131 ? 3.104 9.102 15.188 1 97.25 131 VAL B N 1
ATOM 2386 C CA . VAL B 1 131 ? 2.645 7.875 15.836 1 97.25 131 VAL B CA 1
ATOM 2387 C C . VAL B 1 131 ? 1.811 8.219 17.062 1 97.25 131 VAL B C 1
ATOM 2389 O O . VAL B 1 131 ? 0.695 7.719 17.234 1 97.25 131 VAL B O 1
ATOM 2392 N N . LYS B 1 132 ? 2.297 9.117 17.875 1 96.88 132 LYS B N 1
ATOM 2393 C CA . LYS B 1 132 ? 1.598 9.516 19.094 1 96.88 132 LYS B CA 1
ATOM 2394 C C . LYS B 1 132 ? 0.278 10.211 18.766 1 96.88 132 LYS B C 1
ATOM 2396 O O . LYS B 1 132 ? -0.722 10.008 19.453 1 96.88 132 LYS B O 1
ATOM 2401 N N . LEU B 1 133 ? 0.347 11.039 17.797 1 97.5 133 LEU B N 1
ATOM 2402 C CA . LEU B 1 133 ? -0.876 11.695 17.344 1 97.5 133 LEU B CA 1
ATOM 2403 C C . LEU B 1 133 ? -1.95 10.664 17 1 97.5 133 LEU B C 1
ATOM 2405 O O . LEU B 1 133 ? -3.072 10.742 17.516 1 97.5 133 LEU B O 1
ATOM 2409 N N . HIS B 1 134 ? -1.619 9.711 16.203 1 98.56 134 HIS B N 1
ATOM 2410 C CA . HIS B 1 134 ? -2.578 8.703 15.773 1 98.56 134 HIS B CA 1
ATOM 2411 C C . HIS B 1 134 ? -3.027 7.828 16.938 1 98.56 134 HIS B C 1
ATOM 2413 O O . HIS B 1 134 ? -4.219 7.547 17.094 1 98.56 134 HIS B O 1
ATOM 2419 N N . GLU B 1 135 ? -2.082 7.465 17.781 1 98.38 135 GLU B N 1
ATOM 2420 C CA . GLU B 1 135 ? -2.428 6.703 18.984 1 98.38 135 GLU B CA 1
ATOM 2421 C C . GLU B 1 135 ? -3.439 7.457 19.844 1 98.38 135 GLU B C 1
ATOM 2423 O O . GLU B 1 135 ? -4.383 6.859 20.359 1 98.38 135 GLU B O 1
ATOM 2428 N N . SER B 1 136 ? -3.219 8.703 19.969 1 98.19 136 SER B N 1
ATOM 2429 C CA . SER B 1 136 ? -4.062 9.531 20.828 1 98.19 136 SER B CA 1
ATOM 2430 C C . SER B 1 136 ? -5.496 9.57 20.312 1 98.19 136 SER B C 1
ATOM 2432 O O . SER B 1 136 ? -6.418 9.93 21.062 1 98.19 136 SER B O 1
ATOM 2434 N N . LEU B 1 137 ? -5.66 9.188 19.109 1 98.62 137 LEU B N 1
ATOM 2435 C CA . LEU B 1 137 ? -6.996 9.234 18.516 1 98.62 137 LEU B CA 1
ATOM 2436 C C . LEU B 1 137 ? -7.523 7.824 18.25 1 98.62 137 LEU B C 1
ATOM 2438 O O . LEU B 1 137 ? -8.477 7.645 17.5 1 98.62 137 LEU B O 1
ATOM 2442 N N . GLY B 1 138 ? -6.824 6.828 18.781 1 98.69 138 GLY B N 1
ATOM 2443 C CA . GLY B 1 138 ? -7.398 5.492 18.844 1 98.69 138 GLY B CA 1
ATOM 2444 C C . GLY B 1 138 ? -6.801 4.547 17.812 1 98.69 138 GLY B C 1
ATOM 2445 O O . GLY B 1 138 ? -7.156 3.367 17.766 1 98.69 138 GLY B O 1
ATOM 2446 N N . PHE B 1 139 ? -5.898 5.043 17.016 1 98.88 139 PHE B N 1
ATOM 2447 C CA . PHE B 1 139 ? -5.219 4.133 16.094 1 98.88 139 PHE B CA 1
ATOM 2448 C C . PHE B 1 139 ? -4.367 3.127 16.875 1 98.88 139 PHE B C 1
ATOM 2450 O O . PHE B 1 139 ? -3.781 3.465 17.906 1 98.88 139 PHE B O 1
ATOM 2457 N N . THR B 1 140 ? -4.23 1.961 16.297 1 98.69 140 THR B N 1
ATOM 2458 C CA . THR B 1 140 ? -3.359 0.936 16.859 1 98.69 140 THR B CA 1
ATOM 2459 C C . THR B 1 140 ? -2.355 0.449 15.82 1 98.69 140 THR B C 1
ATOM 2461 O O . THR B 1 140 ? -2.658 0.421 14.625 1 98.69 140 THR B O 1
ATOM 2464 N N . HIS B 1 141 ? -1.195 0.081 16.312 1 98.38 141 HIS B N 1
ATOM 2465 C CA . HIS B 1 141 ? -0.19 -0.484 15.422 1 98.38 141 HIS B CA 1
ATOM 2466 C C . HIS B 1 141 ? -0.704 -1.749 14.742 1 98.38 141 HIS B C 1
ATOM 2468 O O . HIS B 1 141 ? -1.294 -2.613 15.398 1 98.38 141 HIS B O 1
ATOM 2474 N N . CYS B 1 142 ? -0.443 -1.809 13.406 1 98.44 142 CYS B N 1
ATOM 2475 C CA . CYS B 1 142 ? -0.881 -3.025 12.727 1 98.44 142 CYS B CA 1
ATOM 2476 C C . CYS B 1 142 ? 0.203 -3.553 11.797 1 98.44 142 CYS B C 1
ATOM 2478 O O . CYS B 1 142 ? -0.005 -4.543 11.094 1 98.44 142 CYS B O 1
ATOM 2480 N N . GLY B 1 143 ? 1.363 -2.918 11.797 1 98.31 143 GLY B N 1
ATOM 2481 C CA . GLY B 1 143 ? 2.469 -3.445 11.016 1 98.31 143 GLY B CA 1
ATOM 2482 C C . GLY B 1 143 ? 3.674 -2.523 10.992 1 98.31 143 GLY B C 1
ATOM 2483 O O . GLY B 1 143 ? 3.564 -1.342 11.32 1 98.31 143 GLY B O 1
ATOM 2484 N N . ARG B 1 144 ? 4.77 -3.049 10.625 1 98.44 144 ARG B N 1
ATOM 2485 C CA . ARG B 1 144 ? 6.016 -2.328 10.391 1 98.44 144 ARG B CA 1
ATOM 2486 C C . ARG B 1 144 ? 6.828 -2.984 9.281 1 98.44 144 ARG B C 1
ATOM 2488 O O . ARG B 1 144 ? 7.191 -4.16 9.375 1 98.44 144 ARG B O 1
ATOM 2495 N N . ILE B 1 145 ? 7.086 -2.262 8.258 1 98.5 145 ILE B N 1
ATOM 2496 C CA . ILE B 1 145 ? 7.953 -2.73 7.18 1 98.5 145 ILE B CA 1
ATOM 2497 C C . ILE B 1 145 ? 9.359 -2.174 7.371 1 98.5 145 ILE B C 1
ATOM 2499 O O . ILE B 1 145 ? 9.594 -0.974 7.207 1 98.5 145 ILE B O 1
ATOM 2503 N N . GLU B 1 146 ? 10.258 -3.008 7.633 1 98.06 146 GLU B N 1
ATOM 2504 C CA . GLU B 1 146 ? 11.625 -2.592 7.918 1 98.06 146 GLU B CA 1
ATOM 2505 C C . GLU B 1 146 ? 12.375 -2.225 6.637 1 98.06 146 GLU B C 1
ATOM 2507 O O . GLU B 1 146 ? 12.297 -2.949 5.641 1 98.06 146 GLU B O 1
ATOM 2512 N N . GLY B 1 147 ? 13.07 -1.071 6.703 1 97.88 147 GLY B N 1
ATOM 2513 C CA . GLY B 1 147 ? 13.883 -0.674 5.566 1 97.88 147 GLY B CA 1
ATOM 2514 C C . GLY B 1 147 ? 13.078 -0.439 4.305 1 97.88 147 GLY B C 1
ATOM 2515 O O . GLY B 1 147 ? 13.555 -0.689 3.197 1 97.88 147 GLY B O 1
ATOM 2516 N N . SER B 1 148 ? 11.867 0.069 4.469 1 97.81 148 SER B N 1
ATOM 2517 C CA . SER B 1 148 ? 10.953 0.209 3.344 1 97.81 148 SER B CA 1
ATOM 2518 C C . SER B 1 148 ? 11.383 1.338 2.414 1 97.81 148 SER B C 1
ATOM 2520 O O . SER B 1 148 ? 10.977 1.384 1.252 1 97.81 148 SER B O 1
ATOM 2522 N N . GLY B 1 149 ? 12.125 2.232 2.969 1 97.62 149 GLY B N 1
ATOM 2523 C CA . GLY B 1 149 ? 12.555 3.369 2.17 1 97.62 149 GLY B CA 1
ATOM 2524 C C . GLY B 1 149 ? 13.961 3.836 2.502 1 97.62 149 GLY B C 1
ATOM 2525 O O . GLY B 1 149 ? 14.516 3.451 3.529 1 97.62 149 GLY B O 1
ATOM 2526 N N . PHE B 1 150 ? 14.555 4.602 1.6 1 98 150 PHE B N 1
ATOM 2527 C CA . PHE B 1 150 ? 15.844 5.254 1.804 1 98 150 PHE B CA 1
ATOM 2528 C C . PHE B 1 150 ? 15.766 6.734 1.448 1 98 150 PHE B C 1
ATOM 2530 O O . PHE B 1 150 ? 15.391 7.09 0.328 1 98 150 PHE B O 1
ATOM 2537 N N . LYS B 1 151 ? 16.031 7.531 2.357 1 97.25 151 LYS B N 1
ATOM 2538 C CA . LYS B 1 151 ? 15.977 8.984 2.225 1 97.25 151 LYS B CA 1
ATOM 2539 C C . LYS B 1 151 ? 16.891 9.664 3.229 1 97.25 151 LYS B C 1
ATOM 2541 O O . LYS B 1 151 ? 17.047 9.203 4.359 1 97.25 151 LYS B O 1
ATOM 2546 N N . HIS B 1 152 ? 17.516 10.812 2.773 1 97 152 HIS B N 1
ATOM 2547 C CA . HIS B 1 152 ? 18.438 11.586 3.596 1 97 152 HIS B CA 1
ATOM 2548 C C . HIS B 1 152 ? 19.562 10.719 4.121 1 97 152 HIS B C 1
ATOM 2550 O O . HIS B 1 152 ? 19.969 10.852 5.277 1 97 152 HIS B O 1
ATOM 2556 N N . GLY B 1 153 ? 19.969 9.703 3.385 1 96 153 GLY B N 1
ATOM 2557 C CA . GLY B 1 153 ? 21.172 8.938 3.65 1 96 153 GLY B CA 1
ATOM 2558 C C . GLY B 1 153 ? 20.969 7.82 4.652 1 96 153 GLY B C 1
ATOM 2559 O O . GLY B 1 153 ? 21.938 7.277 5.195 1 96 153 GLY B O 1
ATOM 2560 N N . ARG B 1 154 ? 19.719 7.492 4.871 1 96.31 154 ARG B N 1
ATOM 2561 C CA . ARG B 1 154 ? 19.516 6.387 5.801 1 96.31 154 ARG B CA 1
ATOM 2562 C C . ARG B 1 154 ? 18.266 5.59 5.434 1 96.31 154 ARG B C 1
ATOM 2564 O O . ARG B 1 154 ? 17.359 6.105 4.766 1 96.31 154 ARG B O 1
ATOM 2571 N N . TRP B 1 155 ? 18.25 4.34 5.859 1 97.81 155 TRP B N 1
ATOM 2572 C CA . TRP B 1 155 ? 17.078 3.475 5.707 1 97.81 155 TRP B CA 1
ATOM 2573 C C . TRP B 1 155 ? 15.969 3.879 6.676 1 97.81 155 TRP B C 1
ATOM 2575 O O . TRP B 1 155 ? 16.234 4.199 7.836 1 97.81 155 TRP B O 1
ATOM 2585 N N . LEU B 1 156 ? 14.766 3.812 6.203 1 98.06 156 LEU B N 1
ATOM 2586 C CA . LEU B 1 156 ? 13.586 4.195 6.969 1 98.06 156 LEU B CA 1
ATOM 2587 C C . LEU B 1 156 ? 12.609 3.033 7.07 1 98.06 156 LEU B C 1
ATOM 2589 O O . LEU B 1 156 ? 12.43 2.281 6.109 1 98.06 156 LEU B O 1
ATOM 2593 N N . ASP B 1 157 ? 11.953 2.943 8.227 1 98.12 157 ASP B N 1
ATOM 2594 C CA . ASP B 1 157 ? 10.852 2.002 8.383 1 98.12 157 ASP B CA 1
ATOM 2595 C C . ASP B 1 157 ? 9.5 2.686 8.156 1 98.12 157 ASP B C 1
ATOM 2597 O O . ASP B 1 157 ? 9.344 3.873 8.445 1 98.12 157 ASP B O 1
ATOM 2601 N N . THR B 1 158 ? 8.594 1.946 7.605 1 98.38 158 THR B N 1
ATOM 2602 C CA . THR B 1 158 ? 7.203 2.383 7.535 1 98.38 158 THR B CA 1
ATOM 2603 C C . THR B 1 158 ? 6.363 1.695 8.609 1 98.38 158 THR B C 1
ATOM 2605 O O . THR B 1 158 ? 6.375 0.468 8.719 1 98.38 158 THR B O 1
ATOM 2608 N N . VAL B 1 159 ? 5.703 2.459 9.367 1 98.38 159 VAL B N 1
ATOM 2609 C CA . VAL B 1 159 ? 4.777 1.944 10.375 1 98.38 159 VAL B CA 1
ATOM 2610 C C . VAL B 1 159 ? 3.342 2.068 9.867 1 98.38 159 VAL B C 1
ATOM 2612 O O . VAL B 1 159 ? 2.969 3.092 9.289 1 98.38 159 VAL B O 1
ATOM 2615 N N . LEU B 1 160 ? 2.594 1.027 10.102 1 98.62 160 LEU B N 1
ATOM 2616 C CA . LEU B 1 160 ? 1.171 1.032 9.781 1 98.62 160 LEU B CA 1
ATOM 2617 C C . LEU B 1 160 ? 0.328 1.046 11.055 1 98.62 160 LEU B C 1
ATOM 2619 O O . LEU B 1 160 ? 0.571 0.26 11.969 1 98.62 160 LEU B O 1
ATOM 2623 N N . MET B 1 161 ? -0.589 1.976 11.086 1 98.81 161 MET B N 1
ATOM 2624 C CA . MET B 1 161 ? -1.569 2.035 12.172 1 98.81 161 MET B CA 1
ATOM 2625 C C . MET B 1 161 ? -2.99 2.045 11.617 1 98.81 161 MET B C 1
ATOM 2627 O O . MET B 1 161 ? -3.227 2.545 10.516 1 98.81 161 MET B O 1
ATOM 2631 N N . GLN B 1 162 ? -3.881 1.503 12.383 1 98.88 162 GLN B N 1
ATOM 2632 C CA . GLN B 1 162 ? -5.238 1.312 11.883 1 98.88 162 GLN B CA 1
ATOM 2633 C C . GLN B 1 162 ? -6.273 1.771 12.898 1 98.88 162 GLN B C 1
ATOM 2635 O O . GLN B 1 162 ? -6.059 1.648 14.109 1 98.88 162 GLN B O 1
ATOM 2640 N N . LEU B 1 163 ? -7.336 2.309 12.438 1 98.94 163 LEU B N 1
ATOM 2641 C CA . LEU B 1 163 ? -8.5 2.711 13.219 1 98.94 163 LEU B CA 1
ATOM 2642 C C . LEU B 1 163 ? -9.781 2.135 12.633 1 98.94 163 LEU B C 1
ATOM 2644 O O . LEU B 1 163 ? -10.172 2.502 11.523 1 98.94 163 LEU B O 1
ATOM 2648 N N . PRO B 1 164 ? -10.461 1.168 13.305 1 98.81 164 PRO B N 1
ATOM 2649 C CA . PRO B 1 164 ? -11.781 0.727 12.836 1 98.81 164 PRO B CA 1
ATOM 2650 C C . PRO B 1 164 ? -12.836 1.819 12.945 1 98.81 164 PRO B C 1
ATOM 2652 O O . PRO B 1 164 ? -12.875 2.553 13.938 1 98.81 164 PRO B O 1
ATOM 2655 N N . LEU B 1 165 ? -13.633 1.943 11.961 1 98.56 165 LEU B N 1
ATOM 2656 C CA . LEU B 1 165 ? -14.742 2.885 11.906 1 98.56 165 LEU B CA 1
ATOM 2657 C C . LEU B 1 165 ? -16.062 2.154 11.664 1 98.56 165 LEU B C 1
ATOM 2659 O O . LEU B 1 165 ? -16.078 1.102 11.023 1 98.56 165 LEU B O 1
ATOM 2663 N N . ASN B 1 166 ? -17.141 2.689 12.188 1 97.94 166 ASN B N 1
ATOM 2664 C CA . ASN B 1 166 ? -18.469 2.156 11.914 1 97.94 166 ASN B CA 1
ATOM 2665 C C . ASN B 1 166 ? -18.531 0.648 12.133 1 97.94 166 ASN B C 1
ATOM 2667 O O . ASN B 1 166 ? -19.062 -0.088 11.297 1 97.94 166 ASN B O 1
ATOM 2671 N N . GLY B 1 167 ? -17.844 0.164 13.164 1 97.44 167 GLY B N 1
ATOM 2672 C CA . GLY B 1 167 ? -17.875 -1.244 13.523 1 97.44 167 GLY B CA 1
ATOM 2673 C C . GLY B 1 167 ? -16.766 -2.055 12.875 1 97.44 167 GLY B C 1
ATOM 2674 O O . GLY B 1 167 ? -16.625 -3.246 13.156 1 97.44 167 GLY B O 1
ATOM 2675 N N . GLY B 1 168 ? -15.984 -1.402 12.055 1 97.5 168 GLY B N 1
ATOM 2676 C CA . GLY B 1 168 ? -14.906 -2.115 11.383 1 97.5 168 GLY B CA 1
ATOM 2677 C C . GLY B 1 168 ? -15.383 -3.34 10.625 1 97.5 168 GLY B C 1
ATOM 2678 O O . GLY B 1 168 ? -16.281 -3.248 9.789 1 97.5 168 GLY B O 1
ATOM 2679 N N . ARG B 1 169 ? -14.93 -4.41 10.906 1 96.81 169 ARG B N 1
ATOM 2680 C CA . ARG B 1 169 ? -15.281 -5.637 10.203 1 96.81 169 ARG B CA 1
ATOM 2681 C C . ARG B 1 169 ? -16.375 -6.398 10.938 1 96.81 169 ARG B C 1
ATOM 2683 O O . ARG B 1 169 ? -16.719 -7.523 10.57 1 96.81 169 ARG B O 1
ATOM 2690 N N . SER B 1 170 ? -16.844 -5.879 11.977 1 97.06 170 SER B N 1
ATOM 2691 C CA . SER B 1 170 ? -17.797 -6.59 12.812 1 97.06 170 SER B CA 1
ATOM 2692 C C . SER B 1 170 ? -19.219 -6.473 12.266 1 97.06 170 SER B C 1
ATOM 2694 O O . SER B 1 170 ? -20.125 -7.176 12.711 1 97.06 170 SER B O 1
ATOM 2696 N N . THR B 1 171 ? -19.469 -5.578 11.336 1 95.56 171 THR B N 1
ATOM 2697 C CA . THR B 1 171 ? -20.766 -5.387 10.703 1 95.56 171 THR B CA 1
ATOM 2698 C C . THR B 1 171 ? -20.641 -5.426 9.18 1 95.56 171 THR B C 1
ATOM 2700 O O . THR B 1 171 ? -19.547 -5.293 8.641 1 95.56 171 THR B O 1
ATOM 2703 N N . GLU B 1 172 ? -21.719 -5.723 8.516 1 95.62 172 GLU B N 1
ATOM 2704 C CA . GLU B 1 172 ? -21.734 -5.684 7.059 1 95.62 172 GLU B CA 1
ATOM 2705 C C . GLU B 1 172 ? -21.375 -4.297 6.539 1 95.62 172 GLU B C 1
ATOM 2707 O O . GLU B 1 172 ? -21.672 -3.289 7.188 1 95.62 172 GLU B O 1
ATOM 2712 N N . PRO B 1 173 ? -20.875 -4.445 5.391 1 93.94 173 PRO B N 1
ATOM 2713 C CA . PRO B 1 173 ?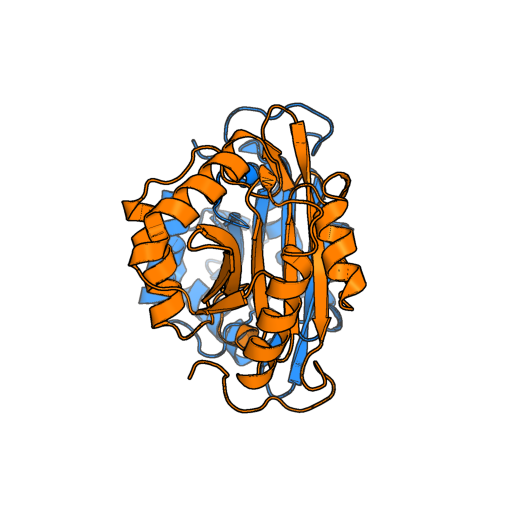 -20.516 -3.129 4.852 1 93.94 173 PRO B CA 1
ATOM 2714 C C . PRO B 1 173 ? -21.734 -2.35 4.359 1 93.94 173 PRO B C 1
ATOM 2716 O O . PRO B 1 173 ? -22.75 -2.947 4 1 93.94 173 PRO B O 1
ATOM 2719 N N . GLY B 1 174 ? -21.828 -1.138 4.57 1 91.94 174 GLY B N 1
ATOM 2720 C CA . GLY B 1 174 ? -22.812 -0.286 3.912 1 91.94 174 GLY B CA 1
ATOM 2721 C C . GLY B 1 174 ? -22.5 -0.038 2.449 1 91.94 174 GLY B C 1
ATOM 2722 O O . GLY B 1 174 ? -21.656 -0.728 1.862 1 91.94 174 GLY B O 1
ATOM 2723 N N . PRO B 1 175 ? -23.234 0.825 1.852 1 92.62 175 PRO B N 1
ATOM 2724 C CA . PRO B 1 175 ? -22.906 1.191 0.472 1 92.62 175 PRO B CA 1
ATOM 2725 C C . PRO B 1 175 ? -21.484 1.693 0.319 1 92.62 175 PRO B C 1
ATOM 2727 O O . PRO B 1 175 ? -20.844 2.078 1.306 1 92.62 175 PRO B O 1
ATOM 2730 N N . SER B 1 176 ? -20.984 1.558 -0.865 1 92.06 176 SER B N 1
ATOM 2731 C CA . SER B 1 176 ? -19.656 2.119 -1.127 1 92.06 176 SER B CA 1
ATOM 2732 C C . SER B 1 176 ? -19.594 3.586 -0.713 1 92.06 176 SER B C 1
ATOM 2734 O O . SER B 1 176 ? -20.453 4.383 -1.081 1 92.06 176 SER B O 1
ATOM 2736 N N . PRO B 1 177 ? -18.594 3.98 0.035 1 94.88 177 PRO B N 1
ATOM 2737 C CA . PRO B 1 177 ? -18.516 5.348 0.56 1 94.88 177 PRO B CA 1
ATOM 2738 C C . PRO B 1 177 ? -18.484 6.402 -0.544 1 94.88 177 PRO B C 1
ATOM 2740 O O . PRO B 1 177 ? -19 7.504 -0.368 1 94.88 177 PRO B O 1
ATOM 2743 N N . LEU B 1 178 ? -17.688 6.199 -1.597 1 93.31 178 LEU B N 1
ATOM 2744 C CA . LEU B 1 178 ? -17.531 7.215 -2.629 1 93.31 178 LEU B CA 1
ATOM 2745 C C . LEU B 1 178 ? -18.125 6.746 -3.953 1 93.31 178 LEU B C 1
ATOM 2747 O O . LEU B 1 178 ? -17.734 7.234 -5.02 1 93.31 178 LEU B O 1
ATOM 2751 N N . SER B 1 179 ? -19.312 6.023 -3.896 1 77.38 179 SER B N 1
ATOM 2752 C CA . SER B 1 179 ? -20.016 5.594 -5.098 1 77.38 179 SER B CA 1
ATOM 2753 C C . SER B 1 179 ? -20.844 6.734 -5.691 1 77.38 179 SER B C 1
ATOM 2755 O O . SER B 1 179 ? -21.281 7.633 -4.969 1 77.38 179 SER B O 1
#

Solvent-accessible surface area (backbone atoms only — not comparable to full-atom values): 18924 Å² total; per-residue (Å²): 125,72,42,80,44,74,63,51,82,85,46,42,66,62,52,42,51,41,47,34,51,41,24,72,73,44,53,58,43,47,44,68,70,61,74,51,63,68,54,49,48,52,53,52,49,51,38,48,74,55,63,40,63,42,36,31,32,31,44,96,89,34,78,41,29,37,31,35,43,44,67,67,57,84,46,63,19,23,65,40,28,34,23,54,48,76,52,61,27,82,91,45,59,94,67,57,53,66,58,55,47,49,54,51,48,51,52,53,46,40,72,46,46,26,24,29,40,31,39,74,34,27,23,33,88,76,32,47,67,62,52,49,53,42,42,74,71,62,30,39,82,33,32,47,44,76,42,38,25,49,59,96,90,40,66,24,31,32,26,31,30,39,30,74,23,84,62,28,60,80,44,80,80,68,68,70,41,71,113,123,72,42,79,43,75,62,52,81,86,46,42,65,61,53,43,52,40,48,36,51,41,23,72,73,46,53,57,44,48,45,68,70,61,74,50,63,69,55,49,48,53,53,52,48,52,38,49,74,54,63,42,63,42,38,30,33,33,42,98,89,35,78,42,30,36,31,35,44,43,69,67,57,83,46,64,20,22,64,41,27,33,24,52,48,76,51,60,26,82,91,44,61,94,67,58,54,65,59,55,47,49,54,51,50,52,52,54,47,41,71,43,45,26,24,29,38,32,38,74,35,29,23,34,87,75,33,47,67,62,51,50,54,42,43,74,72,63,31,39,83,32,31,46,42,76,43,39,25,50,58,98,90,38,66,25,31,32,27,31,29,37,31,74,24,86,61,28,59,79,44,80,79,67,68,68,43,69,114

InterPro domains:
  IPR000182 GNAT domain [PS51186] (2-166)
  IPR016181 Acyl-CoA N-acyltransferase [SSF55729] (4-167)

Foldseek 3Di:
DKDKDFDDLVCLVVQLVQVQCCLPPHFQDQHNHRDDSVVSSVVVVVQVVLPWTKMFIDDPRDTFKIKTKDQPDDPVVSLLEIEMDITGRPVCPPVCRLLVRVVVNLVVSLVLFRFKYKYWGKQCVPVVVVVVSCVVVPWDWDDKDWQPHDHPHDGIIITMTMDTHPCRPNDDGDPRSRD/DKDKDFDDLVCLVVQLVQVQCCQPPHFFDQHNHRDDSVVSSVVVVVQVVLPWTKMFIDDPRDTFKIKTKDQPDDPVVSLLEIEMDITGRPVCPPVCRLLVRVVVNLVVSLVLQRFKYKYWGKQCVPVVVVVVSCVVVPWDWDDKDWQPHDHPHDGIIITMTMDTHPCRPNDDGDPRSRD